Protein AF-A0A7C5RG44-F1 (afdb_monomer_lite)

Foldseek 3Di:
DDCPPAVCQLCVLCCQQAAPPDPSNVVSVVVVVVVLLQCLLVCCVPCVVVSQVCCCVPPCVVPVDNGSVSDDDDDDPPVVDDVVVVVLVVLLLVVLVQLVVLVVLCCVVVNDVDQLQKEKEKEFPDPSSLVSCVVCVVSSCSNNVYQHYHYDYDDPDFSTDDDRMTIHIDTDDADQQPRSRHHDVQQCVDPVRNRHHPSSVVNVD

Secondary structure (DSSP, 8-state):
-HIIIIIHHHHHHHHHHS-TT-HHHHHHHHHHHHHHHHHHHHHTTTSHHHHHHHHHHHTHHHHT-S-GGG-PPPPPPGGG--HHHHHHHHHHHHHHHHHHHHHHHHHHTTS-SSGGGEEEEEEES-HHHHHHHHHTTTTHHHHHTSSEEEE-S--S--SEEETTEEEEEEEPSSEE-TTT--EETTTTSSSSSTTS-HHHHHHH-

Structure (mmCIF, N/CA/C/O backbone):
data_AF-A0A7C5RG44-F1
#
_entry.id   AF-A0A7C5RG44-F1
#
loop_
_atom_site.group_PDB
_atom_site.id
_atom_site.type_symbol
_atom_site.label_atom_id
_atom_site.label_alt_id
_atom_site.label_comp_id
_atom_site.label_asym_id
_atom_site.label_entity_id
_atom_site.label_seq_id
_atom_site.pdbx_PDB_ins_code
_atom_site.Cartn_x
_atom_site.Cartn_y
_atom_site.Cartn_z
_atom_site.occupancy
_atom_s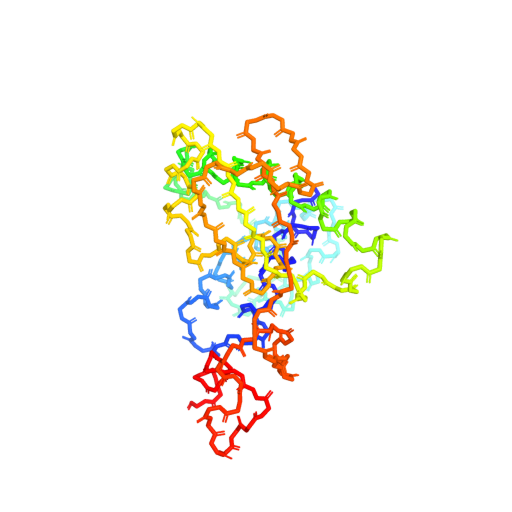ite.B_iso_or_equiv
_atom_site.auth_seq_id
_atom_site.auth_comp_id
_atom_site.auth_asym_id
_atom_site.auth_atom_id
_atom_site.pdbx_PDB_model_num
ATOM 1 N N . ILE A 1 1 ? 15.471 -0.278 1.168 1.00 48.53 1 ILE A N 1
ATOM 2 C CA . ILE A 1 1 ? 14.689 -1.525 1.438 1.00 48.53 1 ILE A CA 1
ATOM 3 C C . ILE A 1 1 ? 13.182 -1.239 1.255 1.00 48.53 1 ILE A C 1
ATOM 5 O O . ILE A 1 1 ? 12.310 -1.930 1.759 1.00 48.53 1 ILE A O 1
ATOM 9 N N . ASP A 1 2 ? 12.841 -0.260 0.416 1.00 74.88 2 ASP A N 1
ATOM 10 C CA . ASP A 1 2 ? 11.590 0.497 0.584 1.00 74.88 2 ASP A CA 1
ATOM 11 C C . ASP A 1 2 ? 10.437 -0.045 -0.268 1.00 74.88 2 ASP A C 1
ATOM 13 O O . ASP A 1 2 ? 9.264 0.094 0.077 1.00 74.88 2 ASP A O 1
ATOM 17 N N . LEU A 1 3 ? 10.758 -0.731 -1.368 1.00 83.06 3 LEU A N 1
ATOM 18 C CA . LEU A 1 3 ? 9.744 -1.297 -2.254 1.00 83.06 3 LEU A CA 1
ATOM 19 C C . LEU A 1 3 ? 9.093 -2.542 -1.652 1.00 83.06 3 LEU A C 1
ATOM 21 O O . LEU A 1 3 ? 7.878 -2.579 -1.503 1.00 83.06 3 LEU A O 1
ATOM 25 N N . SER A 1 4 ? 9.887 -3.550 -1.280 1.00 82.06 4 SER A N 1
ATOM 26 C CA . SER A 1 4 ? 9.336 -4.845 -0.865 1.00 82.06 4 SER A CA 1
ATOM 27 C C . SER A 1 4 ? 8.605 -4.780 0.475 1.00 82.06 4 SER A C 1
ATOM 29 O O . SER A 1 4 ? 7.464 -5.224 0.563 1.00 82.06 4 SER A O 1
ATOM 31 N N . ALA A 1 5 ? 9.258 -4.259 1.518 1.00 83.56 5 ALA A N 1
ATOM 32 C CA . ALA A 1 5 ? 8.728 -4.302 2.882 1.00 83.56 5 ALA A CA 1
ATOM 33 C C . ALA A 1 5 ? 7.618 -3.267 3.135 1.00 83.56 5 ALA A C 1
ATOM 35 O O . ALA A 1 5 ? 6.808 -3.450 4.039 1.00 83.56 5 ALA A O 1
ATOM 36 N N . THR A 1 6 ? 7.565 -2.206 2.324 1.00 88.31 6 THR A N 1
ATOM 37 C CA . THR A 1 6 ? 6.648 -1.083 2.543 1.00 88.31 6 THR A CA 1
ATOM 38 C C . THR A 1 6 ? 5.720 -0.902 1.353 1.00 88.31 6 THR A C 1
ATOM 40 O O . THR A 1 6 ? 4.528 -1.187 1.454 1.00 88.31 6 THR A O 1
ATOM 43 N N . TYR A 1 7 ? 6.241 -0.464 0.204 1.00 92.31 7 TYR A N 1
ATOM 44 C CA . TYR A 1 7 ? 5.389 -0.030 -0.905 1.00 92.31 7 TYR A CA 1
ATOM 45 C C . TYR A 1 7 ? 4.519 -1.157 -1.475 1.00 92.31 7 TYR A C 1
ATOM 47 O O . TYR A 1 7 ? 3.314 -0.990 -1.645 1.00 92.31 7 TYR A O 1
ATOM 55 N N . PHE A 1 8 ? 5.101 -2.328 -1.740 1.00 93.88 8 PHE A N 1
ATOM 56 C CA . PHE A 1 8 ? 4.360 -3.464 -2.279 1.00 93.88 8 PHE A CA 1
ATOM 57 C C . PHE A 1 8 ? 3.336 -3.987 -1.281 1.00 93.88 8 PHE A C 1
ATOM 59 O O . PHE A 1 8 ? 2.232 -4.314 -1.700 1.00 93.88 8 PHE A O 1
ATOM 66 N N . ASP A 1 9 ? 3.665 -4.021 0.012 1.00 92.50 9 ASP A N 1
ATOM 67 C CA . ASP A 1 9 ? 2.764 -4.519 1.052 1.00 92.50 9 ASP A CA 1
ATOM 68 C C . ASP A 1 9 ? 1.524 -3.628 1.208 1.00 92.50 9 ASP A C 1
ATOM 70 O O . ASP A 1 9 ? 0.399 -4.127 1.158 1.00 92.50 9 ASP A O 1
ATOM 74 N N . ILE A 1 10 ? 1.724 -2.305 1.246 1.00 94.31 10 ILE A N 1
ATOM 75 C CA . ILE A 1 10 ? 0.650 -1.295 1.254 1.00 94.31 10 ILE A CA 1
ATOM 76 C C . ILE A 1 10 ? -0.262 -1.449 0.025 1.00 94.31 10 ILE A C 1
ATOM 78 O O . ILE A 1 10 ? -1.480 -1.302 0.116 1.00 94.31 10 ILE A O 1
ATOM 82 N N . LEU A 1 11 ? 0.307 -1.768 -1.142 1.00 95.50 11 LEU A N 1
ATOM 83 C CA . LEU A 1 11 ? -0.441 -1.842 -2.398 1.00 95.50 11 LEU A CA 1
ATOM 84 C C . LEU A 1 11 ? -1.166 -3.174 -2.652 1.00 95.50 11 LEU A C 1
ATOM 86 O O . LEU A 1 11 ? -1.985 -3.221 -3.577 1.00 95.50 11 LEU A O 1
ATOM 90 N N . LYS A 1 12 ? -0.900 -4.246 -1.889 1.00 93.94 12 LYS A N 1
ATOM 91 C CA . LYS A 1 12 ? -1.429 -5.601 -2.170 1.00 93.94 12 LYS A CA 1
ATOM 92 C C . LYS A 1 12 ? -2.940 -5.617 -2.340 1.00 93.94 12 LYS A C 1
ATOM 94 O O . LYS A 1 12 ? -3.435 -6.110 -3.352 1.00 93.94 12 LYS A O 1
ATOM 99 N N . ASP A 1 13 ? -3.671 -5.047 -1.385 1.00 94.94 13 ASP A N 1
ATOM 100 C CA . ASP A 1 13 ? -5.133 -5.044 -1.430 1.00 94.94 13 ASP A CA 1
ATOM 101 C C . ASP A 1 13 ? -5.646 -4.376 -2.715 1.00 94.94 13 ASP A C 1
ATOM 103 O O . ASP A 1 13 ? -6.470 -4.941 -3.442 1.00 94.94 13 ASP A O 1
ATOM 107 N N . ARG A 1 14 ? -5.085 -3.216 -3.055 1.00 93.19 14 ARG A N 1
ATOM 108 C CA . ARG A 1 14 ? -5.463 -2.437 -4.232 1.00 93.19 14 ARG A CA 1
ATOM 109 C C . ARG A 1 14 ? -5.135 -3.157 -5.544 1.00 93.19 14 ARG A C 1
ATOM 111 O O . ARG A 1 14 ? -5.925 -3.107 -6.489 1.00 93.19 14 ARG A O 1
ATOM 118 N N . LEU A 1 15 ? -3.984 -3.828 -5.620 1.00 95.75 15 LEU A N 1
ATOM 119 C CA . LEU A 1 15 ? -3.530 -4.542 -6.818 1.00 95.75 15 LEU A CA 1
ATOM 120 C C . LEU A 1 15 ? -4.294 -5.848 -7.053 1.00 95.75 15 LEU A C 1
ATOM 122 O O . LEU A 1 15 ? -4.597 -6.166 -8.210 1.00 95.75 15 LEU A O 1
ATOM 126 N N . TYR A 1 16 ? -4.598 -6.579 -5.978 1.00 95.56 16 TYR A N 1
ATOM 127 C CA . TYR A 1 16 ? -5.197 -7.915 -6.035 1.00 95.56 16 TYR A CA 1
ATOM 128 C C . TYR A 1 16 ? -6.721 -7.869 -6.034 1.00 95.56 16 TYR A C 1
ATOM 130 O O . TYR A 1 16 ? -7.365 -8.669 -6.711 1.00 95.56 16 TYR A O 1
ATOM 138 N N . THR A 1 17 ? -7.309 -6.921 -5.303 1.00 96.00 17 THR A N 1
ATOM 139 C CA . THR A 1 17 ? -8.758 -6.876 -5.074 1.00 96.00 17 THR A CA 1
ATOM 140 C C . THR A 1 17 ? -9.435 -5.702 -5.781 1.00 96.00 17 THR A C 1
ATOM 142 O O . THR A 1 17 ? -10.647 -5.747 -5.994 1.00 96.00 17 THR A O 1
ATOM 145 N N . GLY A 1 18 ? -8.688 -4.683 -6.215 1.00 94.31 18 GLY A N 1
ATOM 146 C CA . GLY A 1 18 ? -9.241 -3.543 -6.947 1.00 94.31 18 GLY A CA 1
ATOM 147 C C . GLY A 1 18 ? -9.794 -3.909 -8.331 1.00 94.31 18 GLY A C 1
ATOM 148 O O . GLY A 1 18 ? -9.340 -4.857 -8.977 1.00 94.31 18 GLY A O 1
ATOM 149 N N . LYS A 1 19 ? -10.758 -3.117 -8.820 1.00 95.94 19 LYS A N 1
ATOM 150 C CA . LYS A 1 19 ? -11.345 -3.270 -10.163 1.00 95.94 19 LYS A CA 1
ATOM 151 C C . LYS A 1 19 ? -10.257 -3.264 -11.238 1.00 95.94 19 LYS A C 1
ATOM 153 O O . LYS A 1 19 ? -9.356 -2.422 -11.199 1.00 95.94 19 LYS A O 1
ATOM 158 N N . LYS A 1 20 ? -10.361 -4.146 -12.244 1.00 93.62 20 LYS A N 1
ATOM 159 C CA . LYS A 1 20 ? -9.321 -4.333 -13.281 1.00 93.62 20 LYS A CA 1
ATOM 160 C C . LYS A 1 20 ? -8.875 -3.014 -13.929 1.00 93.62 20 LYS A C 1
ATOM 162 O O . LYS A 1 20 ? -7.676 -2.792 -14.087 1.00 93.62 20 LYS A O 1
ATOM 167 N N . ASN A 1 21 ? -9.830 -2.141 -14.248 1.00 94.75 21 ASN A N 1
ATOM 168 C CA . ASN A 1 21 ? -9.599 -0.817 -14.834 1.00 94.75 21 ASN A CA 1
ATOM 169 C C . ASN A 1 21 ? -9.856 0.339 -13.847 1.00 94.75 21 ASN A C 1
ATOM 171 O O . ASN A 1 21 ? -10.010 1.477 -14.272 1.00 94.75 21 ASN A O 1
ATOM 175 N N . GLY A 1 22 ? -9.919 0.064 -12.541 1.00 95.56 22 GLY A N 1
ATOM 176 C CA . GLY A 1 22 ? -10.164 1.086 -11.524 1.00 95.56 22 GLY A CA 1
ATOM 177 C C . GLY A 1 22 ? -8.994 2.060 -11.386 1.00 95.56 22 GLY A C 1
ATOM 178 O O . GLY A 1 22 ? -7.830 1.651 -11.438 1.00 95.56 22 GLY A O 1
ATOM 179 N N . LEU A 1 23 ? -9.306 3.340 -11.156 1.00 95.88 23 LEU A N 1
ATOM 180 C CA . LEU A 1 23 ? -8.321 4.424 -11.096 1.00 95.88 23 LEU A CA 1
ATOM 181 C C . LEU A 1 23 ? -7.215 4.157 -10.069 1.00 95.88 23 LEU A C 1
ATOM 183 O O . LEU A 1 23 ? -6.040 4.260 -10.406 1.00 95.88 23 LEU A O 1
ATOM 187 N N . LYS A 1 24 ? -7.572 3.736 -8.846 1.00 93.88 24 LYS A N 1
ATOM 188 C CA . LYS A 1 24 ? -6.595 3.412 -7.792 1.00 93.88 24 LYS A CA 1
ATOM 189 C C . LYS A 1 24 ? -5.605 2.330 -8.249 1.00 93.88 24 LYS A C 1
ATOM 191 O O . LYS A 1 24 ? -4.395 2.525 -8.151 1.00 93.88 24 LYS A O 1
ATOM 196 N N . ARG A 1 25 ? -6.100 1.210 -8.797 1.00 96.00 25 ARG A N 1
ATOM 197 C CA . ARG A 1 25 ? -5.258 0.100 -9.284 1.00 96.00 25 ARG A CA 1
ATOM 198 C C . ARG A 1 25 ? -4.350 0.544 -10.430 1.00 96.00 25 ARG A C 1
ATOM 200 O O . ARG A 1 25 ? -3.159 0.248 -10.403 1.00 96.00 25 ARG A O 1
ATOM 207 N N . ARG A 1 26 ? -4.891 1.278 -11.409 1.00 97.69 26 ARG A N 1
ATOM 208 C CA . ARG A 1 26 ? -4.122 1.802 -12.548 1.00 97.69 26 ARG A CA 1
ATOM 209 C C . ARG A 1 26 ? -3.062 2.808 -12.110 1.00 97.69 26 ARG A C 1
ATOM 211 O O . ARG A 1 26 ? -1.932 2.684 -12.551 1.00 97.69 26 ARG A O 1
ATOM 218 N N . SER A 1 27 ? -3.389 3.716 -11.191 1.00 96.25 27 SER A N 1
ATOM 219 C CA . SER A 1 27 ? -2.439 4.672 -10.610 1.00 96.25 27 SER A CA 1
ATOM 220 C C . SER A 1 27 ? -1.233 3.962 -9.983 1.00 96.25 27 SER A C 1
ATOM 222 O O . SER A 1 27 ? -0.092 4.281 -10.312 1.00 96.25 27 SER A O 1
ATOM 224 N N . SER A 1 28 ? -1.470 2.925 -9.173 1.00 96.12 28 SER A N 1
ATOM 225 C CA . SER A 1 28 ? -0.394 2.106 -8.601 1.00 96.12 28 SER A CA 1
ATOM 226 C C . SER A 1 28 ? 0.419 1.367 -9.665 1.00 96.12 28 SER A C 1
ATOM 228 O O . SER A 1 28 ? 1.642 1.348 -9.594 1.00 96.12 28 SER A O 1
ATOM 230 N N . GLN A 1 29 ? -0.233 0.788 -10.677 1.00 97.31 29 GLN A N 1
ATOM 231 C CA . GLN A 1 29 ? 0.460 0.118 -11.783 1.00 97.31 29 GLN A CA 1
ATOM 232 C C . GLN A 1 29 ? 1.316 1.081 -12.612 1.00 97.31 29 GLN A C 1
ATOM 234 O O . GLN A 1 29 ? 2.401 0.693 -13.029 1.00 97.31 29 GLN A O 1
ATOM 239 N N . THR A 1 30 ? 0.870 2.321 -12.824 1.00 96.44 30 THR A N 1
ATOM 240 C CA . THR A 1 30 ? 1.653 3.356 -13.512 1.00 96.44 30 THR A CA 1
ATOM 241 C C . THR A 1 30 ? 2.924 3.681 -12.734 1.00 96.44 30 THR A C 1
ATOM 243 O O . THR A 1 30 ? 4.009 3.660 -13.310 1.00 96.44 30 THR A O 1
ATOM 246 N N . ALA A 1 31 ? 2.825 3.901 -11.419 1.00 95.06 31 ALA A N 1
ATOM 247 C CA . ALA A 1 31 ? 4.004 4.126 -10.582 1.00 95.06 31 ALA A CA 1
ATOM 248 C C . ALA A 1 31 ? 4.963 2.921 -10.619 1.00 95.06 31 ALA A C 1
ATOM 250 O O . ALA A 1 31 ? 6.154 3.085 -10.876 1.00 95.06 31 ALA A O 1
ATOM 251 N N . LEU A 1 32 ? 4.441 1.699 -10.452 1.00 96.12 32 LEU A N 1
ATOM 252 C CA . LEU A 1 32 ? 5.232 0.464 -10.520 1.00 96.12 32 LEU A CA 1
ATOM 253 C C . LEU A 1 32 ? 5.901 0.258 -11.882 1.00 96.12 32 LEU A C 1
ATOM 255 O O . LEU A 1 32 ? 7.036 -0.205 -11.933 1.00 96.12 32 LEU A O 1
ATOM 259 N N . TYR A 1 33 ? 5.226 0.617 -12.974 1.00 96.06 33 TYR A N 1
ATOM 260 C CA . TYR A 1 33 ? 5.778 0.553 -14.324 1.00 96.06 33 TYR A CA 1
ATOM 261 C C . TYR A 1 33 ? 7.007 1.455 -14.468 1.00 96.06 33 TYR A C 1
ATOM 263 O O . TYR A 1 33 ? 8.052 0.998 -14.932 1.00 96.06 33 TYR A O 1
ATOM 271 N N . HIS A 1 34 ? 6.905 2.714 -14.030 1.00 94.56 34 HIS A N 1
ATOM 272 C CA . HIS A 1 34 ? 8.026 3.654 -14.081 1.00 94.56 34 HIS A CA 1
ATOM 273 C C . HIS A 1 34 ? 9.176 3.230 -13.166 1.00 94.56 34 HIS A C 1
ATOM 275 O O . HIS A 1 34 ? 10.327 3.275 -13.593 1.00 94.56 34 HIS A O 1
ATOM 281 N N . ILE A 1 35 ? 8.873 2.747 -11.956 1.00 94.62 35 ILE A N 1
ATOM 282 C CA . ILE A 1 35 ? 9.879 2.207 -11.031 1.00 94.62 35 ILE A CA 1
ATOM 283 C C . ILE A 1 35 ? 10.612 1.022 -11.671 1.00 94.62 35 ILE A C 1
ATOM 285 O O . ILE A 1 35 ? 11.839 1.014 -11.698 1.00 94.62 35 ILE A O 1
ATOM 289 N N . LEU A 1 36 ? 9.883 0.045 -12.224 1.00 95.75 36 LEU A N 1
ATOM 290 C CA . LEU A 1 36 ? 10.477 -1.123 -12.879 1.00 95.75 36 LEU A CA 1
ATOM 291 C C . LEU A 1 36 ? 11.373 -0.706 -14.046 1.00 95.75 36 LEU A C 1
ATOM 293 O O . LEU A 1 36 ? 12.513 -1.153 -14.132 1.00 95.75 36 LEU A O 1
ATOM 297 N N . LYS A 1 37 ? 10.874 0.171 -14.922 1.00 95.31 37 LYS A N 1
ATOM 298 C CA . LYS A 1 37 ? 11.623 0.657 -16.084 1.00 95.31 37 LYS A CA 1
ATOM 299 C C . LYS A 1 37 ? 12.916 1.352 -15.663 1.00 95.31 37 LYS A C 1
ATOM 301 O O . LYS A 1 37 ? 13.973 1.060 -16.216 1.00 95.31 37 LYS A O 1
ATOM 306 N N . PHE A 1 38 ? 12.836 2.243 -14.677 1.00 94.56 38 PHE A N 1
ATOM 307 C CA . PHE A 1 38 ? 13.999 2.958 -14.162 1.00 94.56 38 PHE A CA 1
ATOM 308 C C . PHE A 1 38 ? 15.024 1.994 -13.554 1.00 94.56 38 PHE A C 1
ATOM 310 O O . PHE A 1 38 ? 16.199 2.055 -13.907 1.00 94.56 38 PHE A O 1
ATOM 317 N N . LEU A 1 39 ? 14.576 1.059 -12.706 1.00 94.94 39 LEU A N 1
ATOM 318 C CA . LEU A 1 39 ? 15.446 0.066 -12.073 1.00 94.94 39 LEU A CA 1
ATOM 319 C C . LEU A 1 39 ? 16.147 -0.825 -13.100 1.00 94.94 39 LEU A C 1
ATOM 321 O O . LEU A 1 39 ? 17.357 -1.013 -13.004 1.00 94.94 39 LEU A O 1
ATOM 325 N N . VAL A 1 40 ? 15.420 -1.334 -14.097 1.00 96.69 40 VAL A N 1
ATOM 326 C CA . VAL A 1 40 ? 15.990 -2.180 -15.157 1.00 96.69 40 VAL A CA 1
ATOM 327 C C . VAL A 1 40 ? 17.096 -1.447 -15.911 1.00 96.69 40 VAL A C 1
ATOM 329 O O . VAL A 1 40 ? 18.166 -2.010 -16.100 1.00 96.69 40 VAL A O 1
ATOM 332 N N . LYS A 1 41 ? 16.886 -0.178 -16.274 1.00 96.00 41 LYS A N 1
ATOM 333 C CA . LYS A 1 41 ? 17.883 0.604 -17.022 1.00 96.00 41 LYS A CA 1
ATOM 334 C C . LYS A 1 41 ? 19.088 0.986 -16.159 1.00 96.00 41 LYS A C 1
ATOM 336 O O . LYS A 1 41 ? 20.221 0.790 -16.579 1.00 96.00 41 LYS A O 1
ATOM 341 N N . VAL A 1 42 ? 18.868 1.490 -14.941 1.00 95.69 42 VAL A N 1
ATOM 342 C CA . VAL A 1 42 ? 19.957 1.970 -14.064 1.00 95.69 42 VAL A CA 1
ATOM 343 C C . VAL A 1 42 ? 20.824 0.840 -13.513 1.00 95.69 42 VAL A C 1
ATOM 345 O O . VAL A 1 42 ? 22.004 1.045 -13.242 1.00 95.69 42 VAL A O 1
ATOM 348 N N . THR A 1 43 ? 20.262 -0.362 -13.358 1.00 96.62 43 THR A N 1
ATOM 349 C CA . THR A 1 43 ? 21.005 -1.521 -12.841 1.00 96.62 43 THR A CA 1
ATOM 350 C C . THR A 1 43 ? 21.603 -2.404 -13.933 1.00 96.62 43 THR A C 1
ATOM 352 O O . THR A 1 43 ? 22.398 -3.283 -13.603 1.00 96.62 43 THR A O 1
ATOM 355 N N . ALA A 1 44 ? 21.308 -2.157 -15.216 1.00 97.50 44 ALA A N 1
ATOM 356 C CA . ALA A 1 44 ? 21.808 -2.974 -16.323 1.00 97.50 44 ALA A CA 1
ATOM 357 C C . ALA A 1 44 ? 23.342 -3.114 -16.396 1.00 97.50 44 ALA A C 1
ATOM 359 O O . ALA A 1 44 ? 23.821 -4.217 -16.675 1.00 97.50 44 ALA A O 1
ATOM 360 N N . PRO A 1 45 ? 24.150 -2.083 -16.072 1.00 96.50 45 PRO A N 1
ATOM 361 C CA . PRO A 1 45 ? 25.608 -2.231 -16.033 1.00 96.50 45 PRO A CA 1
ATOM 362 C C . PRO A 1 45 ? 26.129 -3.192 -14.949 1.00 96.50 45 PRO A C 1
ATOM 364 O O . PRO A 1 45 ? 27.278 -3.614 -15.019 1.00 96.50 45 PRO A O 1
ATOM 367 N N . ILE A 1 46 ? 25.314 -3.517 -13.938 1.00 97.94 46 ILE A N 1
ATOM 368 C CA . ILE A 1 46 ? 25.694 -4.365 -12.794 1.00 97.94 46 ILE A CA 1
ATOM 369 C C . ILE A 1 46 ? 25.020 -5.740 -12.891 1.00 97.94 46 ILE A C 1
ATOM 371 O O . ILE A 1 46 ? 25.648 -6.767 -12.648 1.00 97.94 46 ILE A O 1
ATOM 375 N N . LEU A 1 47 ? 23.733 -5.768 -13.239 1.00 97.75 47 LEU A N 1
ATOM 376 C CA . LEU A 1 47 ? 22.879 -6.957 -13.257 1.00 97.75 47 LEU A CA 1
ATOM 377 C C . LEU A 1 47 ? 22.533 -7.373 -14.690 1.00 97.75 47 LEU A C 1
ATOM 379 O O . LEU A 1 47 ? 21.376 -7.645 -14.998 1.00 97.75 47 LEU A O 1
ATOM 383 N N . SER A 1 48 ? 23.542 -7.409 -15.560 1.00 97.56 48 SER A N 1
ATOM 384 C CA . SER A 1 48 ? 23.361 -7.366 -17.011 1.00 97.56 48 SER A CA 1
ATOM 385 C C . SER A 1 48 ? 22.394 -8.401 -17.579 1.00 97.56 48 SER A C 1
ATOM 387 O O . SER A 1 48 ? 21.461 -8.036 -18.290 1.00 97.56 48 SER A O 1
ATOM 389 N N . PHE A 1 49 ? 22.572 -9.674 -17.224 1.00 97.88 49 PHE A N 1
ATOM 390 C CA . PHE A 1 49 ? 21.694 -10.749 -17.690 1.00 97.88 49 PHE A CA 1
ATOM 391 C C . PHE A 1 49 ? 20.275 -10.606 -17.134 1.00 97.88 49 PHE A C 1
ATOM 393 O O . PHE A 1 49 ? 19.311 -10.655 -17.886 1.00 97.88 49 PHE A O 1
ATOM 400 N N . THR A 1 50 ? 20.140 -10.336 -15.834 1.00 98.38 50 THR A N 1
ATOM 401 C CA . THR A 1 50 ? 18.835 -10.189 -15.178 1.00 98.38 50 THR A CA 1
ATOM 402 C C . THR A 1 50 ? 18.022 -9.044 -15.776 1.00 98.38 50 THR A C 1
ATOM 404 O O . THR A 1 50 ? 16.825 -9.182 -16.018 1.00 98.38 50 THR A O 1
ATOM 407 N N . THR A 1 51 ? 18.647 -7.891 -16.010 1.00 98.12 51 THR A N 1
ATOM 408 C CA . THR A 1 51 ? 17.964 -6.734 -16.597 1.00 98.12 51 THR A CA 1
ATOM 409 C C . THR A 1 51 ? 17.638 -6.945 -18.067 1.00 98.12 51 THR A C 1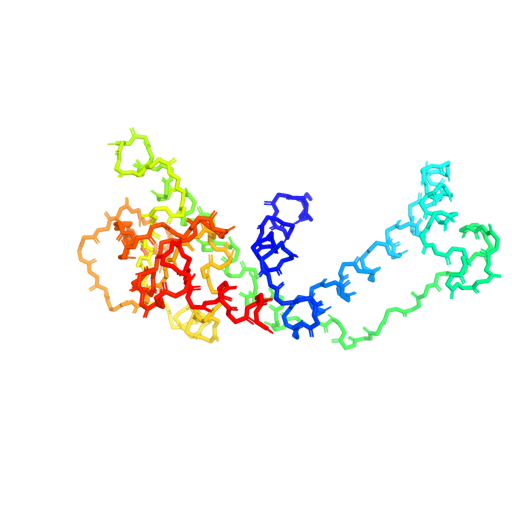
ATOM 411 O O . THR A 1 51 ? 16.585 -6.489 -18.506 1.00 98.12 51 THR A O 1
ATOM 414 N N . GLU A 1 52 ? 18.499 -7.647 -18.809 1.00 98.38 52 GLU A N 1
ATOM 415 C CA . GLU A 1 52 ? 18.237 -8.019 -20.199 1.00 98.38 52 GLU A CA 1
ATOM 416 C C . GLU A 1 52 ? 17.050 -8.983 -20.288 1.00 98.38 52 GLU A C 1
ATOM 418 O O . GLU A 1 52 ? 16.126 -8.734 -21.055 1.00 98.38 52 GLU A O 1
ATOM 423 N N . ASP A 1 53 ? 16.987 -10.001 -19.427 1.00 98.38 53 ASP A N 1
ATOM 424 C CA . ASP A 1 53 ? 15.848 -10.919 -19.360 1.00 98.38 53 ASP A CA 1
ATOM 425 C C . ASP A 1 53 ? 14.542 -10.170 -19.066 1.00 98.38 53 ASP A C 1
ATOM 427 O O . ASP A 1 53 ? 13.540 -10.360 -19.761 1.00 98.38 53 ASP A O 1
ATOM 431 N N . VAL A 1 54 ? 14.531 -9.273 -18.073 1.00 98.06 54 VAL A N 1
ATOM 432 C CA . VAL A 1 54 ? 13.344 -8.452 -17.780 1.00 98.06 54 VAL A CA 1
ATOM 433 C C . VAL A 1 54 ? 12.971 -7.577 -18.981 1.00 98.06 54 VAL A C 1
ATOM 435 O O . VAL A 1 54 ? 11.786 -7.441 -19.299 1.00 98.06 54 VAL A O 1
ATOM 438 N N . TRP A 1 55 ? 13.960 -6.997 -19.668 1.00 98.25 55 TRP A N 1
ATOM 439 C CA . TRP A 1 55 ? 13.741 -6.183 -20.860 1.00 98.25 55 TRP A CA 1
ATOM 440 C C . TRP A 1 55 ? 13.097 -6.983 -21.992 1.00 98.25 55 TRP A C 1
ATOM 442 O O . TRP A 1 55 ? 12.052 -6.562 -22.499 1.00 98.25 55 TRP A O 1
ATOM 452 N N . GLN A 1 56 ? 13.654 -8.152 -22.322 1.00 98.12 56 GLN A N 1
ATOM 453 C CA . GLN A 1 56 ? 13.126 -9.061 -23.342 1.00 98.12 56 GLN A CA 1
ATOM 454 C C . GLN A 1 56 ? 11.664 -9.424 -23.075 1.00 98.12 56 GLN A C 1
ATOM 456 O O . GLN A 1 56 ? 10.838 -9.365 -23.980 1.00 98.12 56 GLN A O 1
ATOM 461 N N . HIS A 1 57 ? 11.323 -9.759 -21.829 1.00 97.38 57 HIS A N 1
ATOM 462 C CA . HIS A 1 57 ? 9.984 -10.245 -21.491 1.00 97.38 57 HIS A CA 1
ATOM 463 C C . HIS A 1 57 ? 8.934 -9.140 -21.362 1.00 97.38 57 HIS A C 1
ATOM 465 O O . HIS A 1 57 ? 7.744 -9.399 -21.552 1.00 97.38 57 HIS A O 1
ATOM 471 N N . PHE A 1 58 ? 9.332 -7.928 -20.969 1.00 96.81 58 PHE A N 1
ATOM 472 C CA . PHE A 1 58 ? 8.366 -6.904 -20.571 1.00 96.81 58 PHE A CA 1
ATOM 473 C C . PHE A 1 58 ? 8.389 -5.637 -21.426 1.00 96.81 58 PHE A C 1
ATOM 475 O O . PHE A 1 58 ? 7.333 -5.022 -21.606 1.00 96.81 58 PHE A O 1
ATOM 482 N N . PHE A 1 59 ? 9.552 -5.230 -21.940 1.00 97.19 59 PHE A N 1
ATOM 483 C CA . PHE A 1 59 ? 9.760 -3.911 -22.545 1.00 97.19 59 PHE A CA 1
ATOM 484 C C . PHE A 1 59 ? 10.073 -3.941 -24.041 1.00 97.19 59 PHE A C 1
ATOM 486 O O . PHE A 1 59 ? 9.637 -3.021 -24.734 1.00 97.19 59 PHE A O 1
ATOM 493 N N . LYS A 1 60 ? 10.756 -4.974 -24.548 1.00 96.50 60 LYS A N 1
ATOM 494 C CA . LYS A 1 60 ? 11.180 -5.083 -25.953 1.00 96.50 60 LYS A CA 1
ATOM 495 C C . LYS A 1 60 ? 10.054 -4.777 -26.938 1.00 96.50 60 LYS A C 1
ATOM 497 O O . LYS A 1 60 ? 10.148 -3.799 -27.672 1.00 96.50 60 LYS A O 1
ATOM 502 N N . ASP A 1 61 ? 8.947 -5.514 -26.880 1.00 95.81 61 ASP A N 1
ATOM 503 C CA . ASP A 1 61 ? 7.826 -5.326 -27.815 1.00 95.81 61 ASP A CA 1
ATOM 504 C C . ASP A 1 61 ? 7.096 -3.985 -27.625 1.00 95.81 61 ASP A C 1
ATOM 506 O O . ASP A 1 61 ? 6.462 -3.475 -28.545 1.00 95.81 61 ASP A O 1
ATOM 510 N N . ARG A 1 62 ? 7.180 -3.387 -26.428 1.00 95.31 62 ARG A N 1
ATOM 511 C CA . ARG A 1 62 ? 6.541 -2.094 -26.124 1.00 95.31 62 ARG A CA 1
ATOM 512 C C . ARG A 1 62 ? 7.307 -0.911 -26.702 1.00 95.31 62 ARG A C 1
ATOM 514 O O . ARG A 1 62 ? 6.694 0.117 -26.975 1.00 95.31 62 ARG A O 1
ATOM 521 N N . TYR A 1 63 ? 8.626 -1.040 -26.815 1.00 93.81 63 TYR A N 1
ATOM 522 C CA . TYR A 1 63 ? 9.524 0.035 -27.236 1.00 93.81 63 TYR A CA 1
ATOM 523 C C . TYR A 1 63 ? 10.170 -0.206 -28.603 1.00 93.81 63 TYR A C 1
ATOM 525 O O . TYR A 1 63 ? 10.696 0.737 -29.183 1.00 93.81 63 TYR A O 1
ATOM 533 N N . GLY A 1 64 ? 10.142 -1.436 -29.122 1.00 95.81 64 GLY A N 1
ATOM 534 C CA . GLY A 1 64 ? 10.814 -1.806 -30.369 1.00 95.81 64 GLY A CA 1
ATOM 535 C C . GLY A 1 64 ? 12.344 -1.753 -30.282 1.00 95.81 64 GLY A C 1
ATOM 536 O O . GLY A 1 64 ? 13.003 -1.636 -31.309 1.00 95.81 64 GLY A O 1
ATOM 537 N N . ILE A 1 65 ? 12.909 -1.800 -29.070 1.00 96.38 65 ILE A N 1
ATOM 538 C CA . ILE A 1 65 ? 14.356 -1.764 -28.825 1.00 96.38 65 ILE A CA 1
ATOM 539 C C . ILE A 1 65 ? 14.799 -3.142 -28.345 1.00 96.38 65 ILE A C 1
ATOM 541 O O . ILE A 1 65 ? 14.287 -3.652 -27.346 1.00 96.38 65 ILE A O 1
ATOM 545 N N . GLU A 1 66 ? 15.772 -3.716 -29.049 1.00 97.38 66 GLU A N 1
ATOM 546 C CA . GLU A 1 66 ? 16.139 -5.124 -28.902 1.00 97.38 66 GLU A CA 1
ATOM 547 C C . GLU A 1 66 ? 16.797 -5.457 -27.568 1.00 97.38 66 GLU A C 1
ATOM 549 O O . GLU A 1 66 ? 16.717 -6.601 -27.172 1.00 97.38 66 GLU A O 1
ATOM 554 N N . SER A 1 67 ? 17.425 -4.513 -26.868 1.00 97.94 67 SER A N 1
ATOM 555 C CA . SER A 1 67 ? 18.133 -4.787 -25.612 1.00 97.94 67 SER A CA 1
ATOM 556 C C . SER A 1 67 ? 18.135 -3.562 -24.705 1.00 97.94 67 SER A C 1
ATOM 558 O O . SER A 1 67 ? 18.141 -2.430 -25.196 1.00 97.94 67 SER A O 1
ATOM 560 N N . VAL A 1 68 ? 18.190 -3.765 -23.383 1.00 97.69 68 VAL A N 1
ATOM 561 C CA . VAL A 1 68 ? 18.299 -2.654 -22.421 1.00 97.69 68 VAL A CA 1
ATOM 562 C C . VAL A 1 68 ? 19.583 -1.845 -22.637 1.00 97.69 68 VAL A C 1
ATOM 564 O O . VAL A 1 68 ? 19.590 -0.633 -22.426 1.00 97.69 68 VAL A O 1
ATOM 567 N N . PHE A 1 69 ? 20.649 -2.478 -23.135 1.00 97.44 69 PHE A N 1
ATOM 568 C CA . PHE A 1 69 ? 21.933 -1.827 -23.423 1.00 97.44 69 PHE A CA 1
ATOM 569 C C . PHE A 1 69 ? 21.894 -0.899 -24.638 1.00 97.44 69 PHE A C 1
ATOM 571 O O . PHE A 1 69 ? 22.820 -0.121 -24.842 1.00 97.44 69 PHE A O 1
ATOM 578 N N . LEU A 1 70 ? 20.821 -0.961 -25.429 1.00 97.19 70 LEU A N 1
ATOM 579 C CA . LEU A 1 70 ? 20.563 -0.057 -26.550 1.00 97.19 70 LEU A CA 1
ATOM 580 C C . LEU A 1 70 ? 19.645 1.107 -26.151 1.00 97.19 70 LEU A C 1
ATOM 582 O O . LEU A 1 70 ? 19.140 1.823 -27.013 1.00 97.19 70 LEU A O 1
ATOM 586 N N . THR A 1 71 ? 19.384 1.276 -24.853 1.00 95.31 71 THR A N 1
ATOM 587 C CA . THR A 1 71 ? 18.522 2.335 -24.328 1.00 95.31 71 THR A CA 1
ATOM 588 C C . THR A 1 71 ? 19.343 3.443 -23.682 1.00 95.31 71 THR A C 1
ATOM 590 O O . THR A 1 71 ? 20.386 3.199 -23.082 1.00 95.31 71 THR A O 1
ATOM 593 N N . GLU A 1 72 ? 18.841 4.671 -23.760 1.00 92.00 72 GLU A N 1
ATOM 594 C CA . GLU A 1 72 ? 19.430 5.831 -23.083 1.00 92.00 72 GLU A CA 1
ATOM 595 C C . GLU A 1 72 ? 18.777 6.058 -21.724 1.00 92.00 72 GLU A C 1
ATOM 597 O O . GLU A 1 72 ? 17.623 5.685 -21.526 1.00 92.00 72 GLU A O 1
ATOM 602 N N . TYR A 1 73 ? 19.451 6.711 -20.780 1.00 89.25 73 TYR A N 1
ATOM 603 C CA . TYR A 1 73 ? 18.788 7.142 -19.549 1.00 89.25 73 TYR A CA 1
ATOM 604 C C . TYR A 1 73 ? 17.720 8.198 -19.845 1.00 89.25 73 TYR A C 1
ATOM 606 O O . TYR A 1 73 ? 17.909 9.078 -20.675 1.00 89.25 73 TYR A O 1
ATOM 614 N N . GLU A 1 74 ? 16.580 8.097 -19.163 1.00 84.00 74 GLU A N 1
ATOM 615 C CA . GLU A 1 74 ? 15.497 9.072 -19.300 1.00 84.00 74 GLU A CA 1
ATOM 616 C C . GLU A 1 74 ? 15.627 10.144 -18.227 1.00 84.00 74 GLU A C 1
ATOM 618 O O . GLU A 1 74 ? 15.816 9.823 -17.050 1.00 84.00 74 GLU A O 1
ATOM 623 N N . GLU A 1 75 ? 15.467 11.405 -18.623 1.00 87.50 75 GLU A N 1
ATOM 624 C CA . GLU A 1 75 ? 15.217 12.471 -17.662 1.00 87.50 75 GLU A CA 1
ATOM 625 C C . GLU A 1 75 ? 13.849 12.251 -17.010 1.00 87.50 75 GLU A C 1
ATOM 627 O O . GLU A 1 75 ? 12.833 12.052 -17.684 1.00 87.50 75 GLU A O 1
ATOM 632 N N . LEU A 1 76 ? 13.825 12.260 -15.679 1.00 89.19 76 LEU A N 1
ATOM 633 C CA . LEU A 1 76 ? 12.583 12.131 -14.929 1.00 89.19 76 LEU A CA 1
ATOM 634 C C . LEU A 1 76 ? 11.840 13.477 -14.918 1.00 89.19 76 LEU A C 1
ATOM 636 O O . LEU A 1 76 ? 12.485 14.519 -14.767 1.00 89.19 76 LEU A O 1
ATOM 640 N N . PRO A 1 77 ? 10.498 13.481 -15.021 1.00 91.94 77 PRO A N 1
ATOM 641 C CA . PRO A 1 77 ? 9.712 14.702 -14.890 1.00 91.94 77 PRO A CA 1
ATOM 642 C C . PRO A 1 77 ? 9.994 15.399 -13.557 1.00 91.94 77 PRO A C 1
ATOM 644 O O . PRO A 1 77 ? 9.902 14.784 -12.490 1.00 91.94 77 PRO A O 1
ATOM 647 N N . LYS A 1 78 ? 10.324 16.693 -13.609 1.00 91.88 78 LYS A N 1
ATOM 648 C CA . LYS A 1 78 ? 10.671 17.485 -12.415 1.00 91.88 78 LYS A CA 1
ATOM 649 C C . LYS A 1 78 ? 9.509 17.562 -11.427 1.00 91.88 78 LYS A C 1
ATOM 651 O O . LYS A 1 78 ? 9.719 17.658 -10.226 1.00 91.88 78 LYS A O 1
ATOM 656 N N . GLU A 1 79 ? 8.283 17.454 -11.926 1.00 90.69 79 GLU A N 1
ATOM 657 C CA . GLU A 1 79 ? 7.047 17.470 -11.150 1.00 90.69 79 GLU A CA 1
ATOM 658 C C . GLU A 1 79 ? 6.917 16.266 -10.206 1.00 90.69 79 GLU A C 1
ATOM 660 O O . GLU A 1 79 ? 6.127 16.309 -9.261 1.00 90.69 79 GLU A O 1
ATOM 665 N N . TRP A 1 80 ? 7.665 15.180 -10.442 1.00 91.12 80 TRP A N 1
ATOM 666 C CA . TRP A 1 80 ? 7.682 14.021 -9.544 1.00 91.12 80 TRP A CA 1
ATOM 667 C C . TRP A 1 80 ? 8.467 14.297 -8.259 1.00 91.12 80 TRP A C 1
ATOM 669 O O . TRP A 1 80 ? 8.245 13.630 -7.245 1.00 91.12 80 TRP A O 1
ATOM 679 N N . GLU A 1 81 ? 9.356 15.291 -8.265 1.00 92.31 81 GLU A N 1
ATOM 680 C CA . GLU A 1 81 ? 10.032 15.749 -7.062 1.00 92.31 81 GLU A CA 1
ATOM 681 C C . GLU A 1 81 ? 9.155 16.751 -6.308 1.00 92.31 81 GLU A C 1
ATOM 683 O O . GLU A 1 81 ? 9.111 17.942 -6.603 1.00 92.31 81 GLU A O 1
ATOM 688 N N . ASN A 1 82 ? 8.449 16.250 -5.295 1.00 94.69 82 ASN A N 1
ATOM 689 C CA . ASN A 1 82 ? 7.588 17.064 -4.446 1.00 94.69 82 ASN A CA 1
ATOM 690 C C . ASN A 1 82 ? 7.993 16.922 -2.965 1.00 94.69 82 ASN A C 1
ATOM 692 O O . ASN A 1 82 ? 7.585 15.956 -2.305 1.00 94.69 82 ASN A O 1
ATOM 696 N N . PRO A 1 83 ? 8.801 17.858 -2.428 1.00 95.25 83 PRO A N 1
ATOM 697 C CA . PRO A 1 83 ? 9.256 17.821 -1.039 1.00 95.25 83 PRO A CA 1
ATOM 698 C C . PRO A 1 83 ? 8.113 17.830 -0.020 1.00 95.25 83 PRO A C 1
ATOM 700 O O . PRO A 1 83 ? 8.190 17.125 0.982 1.00 95.25 83 PRO A O 1
ATOM 703 N N . GLN A 1 84 ? 7.025 18.554 -0.297 1.00 94.06 84 GLN A N 1
ATOM 704 C CA . GLN A 1 84 ? 5.879 18.658 0.609 1.00 94.06 84 GLN A CA 1
ATOM 705 C C . GLN A 1 84 ? 5.126 17.326 0.730 1.00 94.06 84 GLN A C 1
ATOM 707 O O . GLN A 1 84 ? 4.704 16.939 1.819 1.00 94.06 84 GLN A O 1
ATOM 712 N N . ILE A 1 85 ? 4.958 16.597 -0.379 1.00 94.25 85 ILE A N 1
ATOM 713 C CA . ILE A 1 85 ? 4.390 15.242 -0.348 1.00 94.25 85 ILE A CA 1
ATOM 714 C C . ILE A 1 85 ? 5.353 14.298 0.371 1.00 94.25 85 ILE A C 1
ATOM 716 O O . ILE A 1 85 ? 4.909 13.526 1.217 1.00 94.25 85 ILE A O 1
ATOM 720 N N . ARG A 1 86 ? 6.659 14.373 0.078 1.00 94.56 86 ARG A N 1
ATOM 721 C CA . ARG A 1 86 ? 7.677 13.534 0.729 1.00 94.56 86 ARG A CA 1
ATOM 722 C C . ARG A 1 86 ? 7.643 13.684 2.249 1.00 94.56 86 ARG A C 1
ATOM 724 O O . ARG A 1 86 ? 7.611 12.675 2.940 1.00 94.56 86 ARG A O 1
ATOM 731 N N . GLU A 1 87 ? 7.592 14.911 2.759 1.00 96.00 87 GLU A N 1
ATOM 732 C CA . GLU A 1 87 ? 7.513 15.193 4.196 1.00 96.00 87 GLU A CA 1
ATOM 733 C C . GLU A 1 87 ? 6.263 14.570 4.834 1.00 96.00 87 GLU A C 1
ATOM 735 O O . GLU A 1 87 ? 6.363 13.841 5.820 1.00 96.00 87 GLU A O 1
ATOM 740 N N . LYS A 1 88 ? 5.090 14.764 4.220 1.00 96.50 88 LYS A N 1
ATOM 741 C CA . LYS A 1 88 ? 3.830 14.189 4.714 1.00 96.50 88 LYS A CA 1
ATOM 742 C C . LYS A 1 88 ? 3.828 12.660 4.701 1.00 96.50 88 LYS A C 1
ATOM 744 O O . LYS A 1 88 ? 3.329 12.039 5.636 1.00 96.50 88 LYS A O 1
ATOM 749 N N . ILE A 1 89 ? 4.365 12.043 3.648 1.00 95.44 89 ILE A N 1
ATOM 750 C CA . ILE A 1 89 ? 4.456 10.581 3.552 1.00 95.44 89 ILE A CA 1
ATOM 751 C C . ILE A 1 89 ? 5.467 10.034 4.561 1.00 95.44 89 ILE A C 1
ATOM 753 O O . ILE A 1 89 ? 5.161 9.045 5.221 1.00 95.44 89 ILE A O 1
ATOM 757 N N . ASN A 1 90 ? 6.618 10.687 4.744 1.00 95.62 90 ASN A N 1
ATOM 758 C CA . ASN A 1 90 ? 7.589 10.307 5.773 1.00 95.62 90 ASN A CA 1
ATOM 759 C C . ASN A 1 90 ? 6.956 10.339 7.166 1.00 95.62 90 ASN A C 1
ATOM 761 O O . ASN A 1 90 ? 7.087 9.370 7.905 1.00 95.62 90 ASN A O 1
ATOM 765 N N . LEU A 1 91 ? 6.175 11.377 7.476 1.00 96.38 91 LEU A N 1
ATOM 766 C CA . LEU A 1 91 ? 5.443 11.458 8.738 1.00 96.38 91 LEU A CA 1
ATOM 767 C C . LEU A 1 91 ? 4.463 10.286 8.925 1.00 96.38 91 LEU A C 1
ATOM 769 O O . LEU A 1 91 ? 4.382 9.703 10.005 1.00 96.38 91 LEU A O 1
ATOM 773 N N . ILE A 1 92 ? 3.733 9.893 7.875 1.00 97.06 92 ILE A N 1
ATOM 774 C CA . ILE A 1 92 ? 2.841 8.72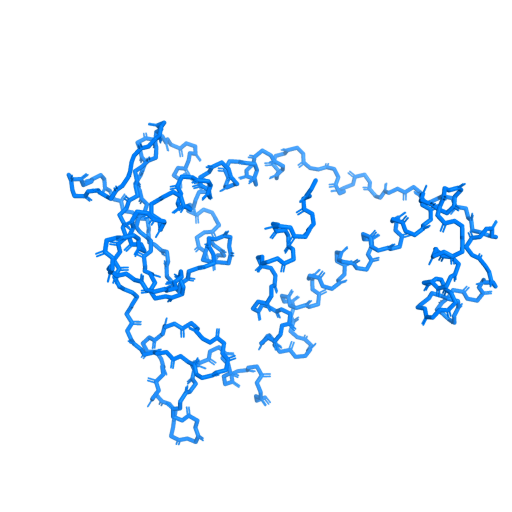1 7.927 1.00 97.06 92 ILE A CA 1
ATOM 775 C C . ILE A 1 92 ? 3.635 7.428 8.144 1.00 97.06 92 ILE A C 1
ATOM 777 O O . ILE A 1 92 ? 3.177 6.559 8.885 1.00 97.06 92 ILE A O 1
ATOM 781 N N . LEU A 1 93 ? 4.809 7.286 7.525 1.00 95.50 93 LEU A N 1
ATOM 782 C CA . LEU A 1 93 ? 5.675 6.119 7.707 1.00 95.50 93 LEU A CA 1
ATOM 783 C C . LEU A 1 93 ? 6.275 6.062 9.119 1.00 95.50 93 LEU A C 1
ATOM 785 O O . LEU A 1 93 ? 6.324 4.988 9.708 1.00 95.50 93 LEU A O 1
ATOM 789 N N . GLU A 1 94 ? 6.636 7.197 9.713 1.00 95.69 94 GLU A N 1
ATOM 790 C CA . GLU A 1 94 ? 7.048 7.260 11.120 1.00 95.69 94 GLU A CA 1
ATOM 791 C C . GLU A 1 94 ? 5.911 6.824 12.054 1.00 95.69 94 GLU A C 1
ATOM 793 O O . GLU A 1 94 ? 6.107 6.015 12.960 1.00 95.69 94 GLU A O 1
ATOM 798 N N . ILE A 1 95 ? 4.686 7.290 11.796 1.00 96.94 95 ILE A N 1
ATOM 799 C CA . ILE A 1 95 ? 3.496 6.871 12.550 1.00 96.94 95 ILE A CA 1
ATOM 800 C C . ILE A 1 95 ? 3.199 5.385 12.327 1.00 96.94 95 ILE A C 1
ATOM 802 O O . ILE A 1 95 ? 2.790 4.695 13.264 1.00 96.94 95 ILE A O 1
ATOM 806 N N . ARG A 1 96 ? 3.432 4.863 11.116 1.00 96.81 96 ARG A N 1
ATOM 807 C CA . ARG A 1 96 ? 3.272 3.439 10.806 1.00 96.81 96 ARG A CA 1
ATOM 808 C C . ARG A 1 96 ? 4.130 2.581 11.727 1.00 96.81 96 ARG A C 1
ATOM 810 O O . ARG A 1 96 ? 3.606 1.599 12.242 1.00 96.81 96 ARG A O 1
ATOM 817 N N . GLU A 1 97 ? 5.380 2.948 11.987 1.00 96.12 97 GLU A N 1
ATOM 818 C CA . GLU A 1 97 ? 6.242 2.194 12.911 1.00 96.12 97 GLU A CA 1
ATOM 819 C C . GLU A 1 97 ? 5.638 2.111 14.324 1.00 96.12 97 GLU A C 1
ATOM 821 O O . GLU A 1 97 ? 5.609 1.041 14.937 1.00 96.12 97 GLU A O 1
ATOM 826 N N . ILE A 1 98 ? 5.054 3.209 14.813 1.00 97.56 98 ILE A N 1
ATOM 827 C CA . ILE A 1 98 ? 4.368 3.263 16.116 1.00 97.56 98 ILE A CA 1
ATOM 828 C C . ILE A 1 98 ? 3.130 2.349 16.113 1.00 97.56 98 ILE A C 1
ATOM 830 O O . ILE A 1 98 ? 2.901 1.588 17.058 1.00 97.56 98 ILE A O 1
ATOM 834 N N . VAL A 1 99 ? 2.342 2.373 15.033 1.00 98.00 99 VAL A N 1
ATOM 835 C CA . VAL A 1 99 ? 1.169 1.498 14.864 1.00 98.00 99 VAL A CA 1
ATOM 836 C C . VAL A 1 99 ? 1.578 0.027 14.788 1.00 98.00 99 VAL A C 1
ATOM 838 O O . VAL A 1 99 ? 0.934 -0.815 15.411 1.00 98.00 99 VAL A O 1
ATOM 841 N N . LEU A 1 100 ? 2.658 -0.305 14.077 1.00 97.06 100 LEU A N 1
ATOM 842 C CA . LEU A 1 100 ? 3.164 -1.674 13.967 1.00 97.06 100 LEU A CA 1
ATOM 843 C C . LEU A 1 100 ? 3.594 -2.230 15.329 1.00 97.06 100 LEU A C 1
ATOM 845 O O . LEU A 1 100 ? 3.259 -3.377 15.637 1.00 97.06 100 LEU A O 1
ATOM 849 N N . LYS A 1 101 ? 4.247 -1.419 16.173 1.00 98.12 101 LYS A N 1
ATOM 850 C CA . LYS A 1 101 ? 4.561 -1.786 17.566 1.00 98.12 101 LYS A CA 1
ATOM 851 C C . LYS A 1 101 ? 3.292 -2.053 18.379 1.00 98.12 101 LYS A C 1
ATOM 853 O O . LYS A 1 101 ? 3.210 -3.076 19.057 1.00 98.12 101 LYS A O 1
ATOM 858 N N . ALA A 1 102 ? 2.280 -1.188 18.272 1.00 98.25 102 ALA A N 1
ATOM 859 C CA . ALA A 1 102 ? 0.998 -1.373 18.957 1.00 98.25 102 ALA A CA 1
ATOM 860 C C . ALA A 1 102 ? 0.288 -2.670 18.522 1.00 98.25 102 ALA A C 1
ATOM 862 O O . ALA A 1 102 ? -0.165 -3.447 19.362 1.00 98.25 102 ALA A O 1
ATOM 863 N N . LEU A 1 103 ? 0.246 -2.941 17.212 1.00 98.38 103 LEU A N 1
ATOM 864 C CA . LEU A 1 103 ? -0.321 -4.169 16.648 1.00 98.38 103 LEU A CA 1
ATOM 865 C C . LEU A 1 103 ? 0.430 -5.418 17.124 1.00 98.38 103 LEU A C 1
ATOM 867 O O . LEU A 1 103 ? -0.191 -6.447 17.382 1.00 98.38 103 LEU A O 1
ATOM 871 N N . GLU A 1 104 ? 1.753 -5.339 17.249 1.00 98.12 104 GLU A N 1
ATOM 872 C CA . GLU A 1 104 ? 2.576 -6.440 17.743 1.00 98.12 104 GLU A CA 1
ATOM 873 C C . GLU A 1 104 ? 2.319 -6.738 19.225 1.00 98.12 10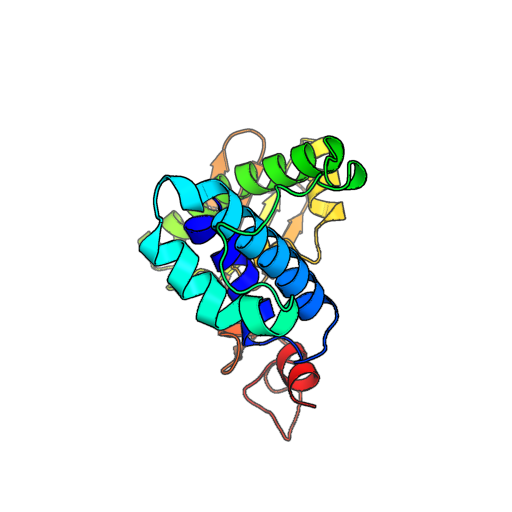4 GLU A C 1
ATOM 875 O O . GLU A 1 104 ? 2.181 -7.904 19.596 1.00 98.12 104 GLU A O 1
ATOM 880 N N . ILE A 1 105 ? 2.158 -5.710 20.064 1.00 98.06 105 ILE A N 1
ATOM 881 C CA . ILE A 1 105 ? 1.733 -5.873 21.465 1.00 98.06 105 ILE A CA 1
ATOM 882 C C . ILE A 1 105 ? 0.368 -6.573 21.524 1.00 98.06 105 ILE A C 1
ATOM 884 O O . ILE A 1 105 ? 0.196 -7.545 22.261 1.00 98.06 105 ILE A O 1
ATOM 888 N N . SER A 1 106 ? -0.596 -6.139 20.706 1.00 97.94 106 SER A N 1
ATOM 889 C CA . SER A 1 106 ? -1.917 -6.770 20.641 1.00 97.94 106 SER A CA 1
ATOM 890 C C . SER A 1 106 ? -1.870 -8.226 20.163 1.00 97.94 106 SER A C 1
ATOM 892 O O . SER A 1 106 ? -2.637 -9.042 20.674 1.00 97.94 106 SER A O 1
ATOM 894 N N . ARG A 1 107 ? -0.972 -8.580 19.231 1.00 98.06 107 ARG A N 1
ATOM 895 C CA . ARG A 1 107 ? -0.765 -9.975 18.802 1.00 98.06 107 ARG A CA 1
ATOM 896 C C . ARG A 1 107 ? -0.185 -10.841 19.913 1.00 98.06 107 ARG A C 1
ATOM 898 O O . ARG A 1 107 ? -0.711 -11.917 20.181 1.00 98.06 107 ARG A O 1
ATOM 905 N N . ARG A 1 108 ? 0.858 -10.365 20.595 1.00 97.62 108 ARG A N 1
ATOM 906 C CA . ARG A 1 108 ? 1.512 -11.105 21.691 1.00 97.62 108 ARG A CA 1
ATOM 907 C C . ARG A 1 108 ? 0.569 -11.390 22.854 1.00 97.62 108 ARG A C 1
ATOM 909 O O . ARG A 1 108 ? 0.649 -12.456 23.450 1.00 97.62 108 ARG A O 1
ATOM 916 N N . ASN A 1 109 ? -0.355 -10.471 23.123 1.00 96.62 109 ASN A N 1
ATOM 917 C CA . ASN A 1 109 ? -1.367 -10.632 24.165 1.00 96.62 109 ASN A CA 1
ATOM 918 C C . ASN A 1 109 ? -2.574 -11.480 23.714 1.00 96.62 109 ASN A C 1
ATOM 920 O O . ASN A 1 109 ? -3.545 -11.596 24.458 1.00 96.62 109 ASN A O 1
ATOM 924 N N . GLY A 1 110 ? -2.559 -12.030 22.493 1.00 96.69 110 GLY A N 1
ATOM 925 C CA . GLY A 1 110 ? -3.652 -12.831 21.938 1.00 96.69 110 GLY A CA 1
ATOM 926 C C . GLY A 1 110 ? -4.917 -12.033 21.606 1.00 96.69 110 GLY A C 1
ATOM 927 O O . GLY A 1 110 ? -5.960 -12.625 21.342 1.00 96.69 110 GLY A O 1
ATOM 928 N N . PHE A 1 111 ? -4.855 -10.695 21.615 1.00 96.88 111 PHE A N 1
ATOM 929 C CA . PHE A 1 111 ? -6.020 -9.859 21.337 1.00 96.88 111 PHE A CA 1
ATOM 930 C C . PHE A 1 111 ? -6.419 -9.943 19.862 1.00 96.88 111 PHE A C 1
ATOM 932 O O . PHE A 1 111 ? -7.598 -10.084 19.563 1.00 96.88 111 PHE A O 1
ATOM 939 N N . ILE A 1 112 ? -5.461 -9.915 18.933 1.00 97.88 112 ILE A N 1
ATOM 940 C CA . ILE A 1 112 ? -5.676 -10.095 17.484 1.00 97.88 112 ILE A CA 1
ATOM 941 C C . ILE A 1 112 ? -4.720 -11.156 16.938 1.00 97.88 112 ILE A C 1
ATOM 943 O O . ILE A 1 112 ? -3.604 -11.269 17.434 1.00 97.88 112 ILE A O 1
ATOM 947 N N . ASN A 1 113 ? -5.106 -11.881 15.884 1.00 96.75 113 ASN A N 1
ATOM 948 C CA . ASN A 1 113 ? -4.178 -12.802 15.202 1.00 96.75 113 ASN A CA 1
ATOM 949 C C . ASN A 1 113 ? -3.511 -12.160 13.979 1.00 96.75 113 ASN A C 1
ATOM 951 O O . ASN A 1 113 ? -2.359 -12.447 13.665 1.00 96.75 113 ASN A O 1
ATOM 955 N N . SER A 1 114 ? -4.224 -11.268 13.287 1.00 96.62 114 SER A N 1
ATOM 956 C CA . SER A 1 114 ? -3.722 -10.538 12.117 1.00 96.62 114 SER A CA 1
ATOM 957 C C . SER A 1 114 ? -4.017 -9.044 12.231 1.00 96.62 114 SER A C 1
ATOM 959 O O . SER A 1 114 ? -4.948 -8.642 12.926 1.00 96.62 114 SER A O 1
ATOM 961 N N . SER A 1 115 ? -3.246 -8.203 11.536 1.00 97.50 115 SER A N 1
ATOM 962 C CA . SER A 1 115 ? -3.476 -6.751 11.526 1.00 97.50 115 SER A CA 1
ATOM 963 C C . SER A 1 115 ? -4.832 -6.371 10.919 1.00 97.50 115 SER A C 1
ATOM 965 O O . SER A 1 115 ? -5.443 -5.395 11.341 1.00 97.50 115 SER A O 1
ATOM 967 N N . LEU A 1 116 ? -5.360 -7.180 9.995 1.00 97.88 116 LEU A N 1
ATOM 968 C CA . LEU A 1 116 ? -6.690 -6.976 9.418 1.00 97.88 116 LEU A CA 1
ATOM 969 C C . LEU A 1 116 ? -7.825 -7.225 10.424 1.00 97.88 116 LEU A C 1
ATOM 971 O O . LEU A 1 116 ? -8.929 -6.746 10.209 1.00 97.88 116 LEU A O 1
ATOM 975 N N . GLU A 1 117 ? -7.593 -7.889 11.555 1.00 98.31 117 GLU A N 1
ATOM 976 C CA . GLU A 1 117 ? -8.599 -7.948 12.628 1.00 98.31 117 GLU A CA 1
ATOM 977 C C . GLU A 1 117 ? -8.690 -6.645 13.437 1.00 98.31 117 GLU A C 1
ATOM 979 O O . GLU A 1 117 ? -9.540 -6.543 14.322 1.00 98.31 117 GLU A O 1
ATOM 984 N N . ALA A 1 118 ? -7.809 -5.672 13.190 1.00 98.56 118 ALA A N 1
ATOM 985 C CA . ALA A 1 118 ? -7.691 -4.469 13.998 1.00 98.56 118 ALA A CA 1
ATOM 986 C C . ALA A 1 118 ? -8.401 -3.253 13.390 1.00 98.56 118 ALA A C 1
ATOM 988 O O . ALA A 1 118 ? -8.373 -3.010 12.178 1.00 98.56 118 ALA A O 1
ATOM 989 N N . LYS A 1 119 ? -8.956 -2.444 14.291 1.00 98.56 119 LYS A N 1
ATOM 990 C CA . LYS A 1 119 ? -9.269 -1.031 14.106 1.00 98.56 119 LYS A CA 1
ATOM 991 C C . LYS A 1 119 ? -8.262 -0.215 14.910 1.00 98.56 119 LYS A C 1
ATOM 993 O O . LYS A 1 119 ? -8.152 -0.377 16.128 1.00 98.56 119 LYS A O 1
ATOM 998 N N . VAL A 1 120 ? -7.525 0.646 14.217 1.00 98.44 120 VAL A N 1
ATOM 999 C CA . VAL A 1 120 ? -6.510 1.527 14.803 1.00 98.44 120 VAL A CA 1
ATOM 1000 C C . VAL A 1 120 ? -7.149 2.871 15.108 1.00 98.44 120 VAL A C 1
ATOM 1002 O O . VAL A 1 120 ? -7.670 3.524 14.210 1.00 98.44 120 VAL A O 1
ATOM 1005 N N . ILE A 1 121 ? -7.088 3.301 16.362 1.00 97.94 121 ILE A N 1
ATOM 1006 C CA . ILE A 1 121 ? -7.512 4.639 16.765 1.00 97.94 121 ILE A CA 1
ATOM 1007 C C . ILE A 1 121 ? -6.257 5.446 17.092 1.00 97.94 121 ILE A C 1
ATOM 1009 O O . ILE A 1 121 ? -5.467 5.047 17.952 1.00 97.94 121 ILE A O 1
ATOM 1013 N N . LEU A 1 122 ? -6.056 6.549 16.375 1.00 97.00 122 LEU A N 1
ATOM 1014 C CA . LEU A 1 122 ? -4.909 7.436 16.543 1.00 97.00 122 LEU A CA 1
ATOM 1015 C C . LEU A 1 122 ? -5.304 8.708 17.279 1.00 97.00 122 LEU A C 1
ATOM 1017 O O . LEU A 1 122 ? -6.349 9.307 17.014 1.00 97.00 122 LEU A O 1
ATOM 1021 N N . TYR A 1 123 ? -4.393 9.142 18.143 1.00 94.44 123 TYR A N 1
ATOM 1022 C CA . TYR A 1 123 ? -4.480 10.387 18.885 1.00 94.44 123 TYR A CA 1
ATOM 1023 C C . TYR A 1 123 ? -3.170 11.155 18.731 1.00 94.44 123 TYR A C 1
ATOM 1025 O O . TYR A 1 123 ? -2.087 10.582 18.886 1.00 94.44 123 TYR A O 1
ATOM 1033 N N . SER A 1 124 ? -3.255 12.461 18.495 1.00 91.50 124 SER A N 1
ATOM 1034 C CA . SER A 1 124 ? -2.098 13.349 18.570 1.00 91.50 124 SER A CA 1
ATOM 1035 C C . SER A 1 124 ? -2.507 14.729 19.066 1.00 91.50 124 SER A C 1
ATOM 1037 O O . SER A 1 124 ? -3.555 15.249 18.694 1.00 91.50 124 SER A O 1
ATOM 1039 N N . SER A 1 125 ? -1.662 15.325 19.906 1.00 87.19 125 SER A N 1
ATOM 1040 C CA . SER A 1 125 ? -1.762 16.737 20.289 1.00 87.19 125 SER A CA 1
ATOM 1041 C C . SER A 1 125 ? -0.991 17.658 19.339 1.00 87.19 125 SER A C 1
ATOM 1043 O O . SER A 1 125 ? -1.017 18.873 19.512 1.00 87.19 125 SER A O 1
ATOM 1045 N N . ASN A 1 126 ? -0.269 17.103 18.361 1.00 93.12 126 ASN A N 1
ATOM 1046 C CA . ASN A 1 126 ? 0.479 17.873 17.378 1.00 93.12 126 ASN A CA 1
ATOM 1047 C C . ASN A 1 126 ? -0.418 18.220 16.188 1.00 93.12 126 ASN A C 1
ATOM 1049 O O . ASN A 1 126 ? -0.962 17.337 15.525 1.00 93.12 126 ASN A O 1
ATOM 1053 N N . GLN A 1 127 ? -0.525 19.513 15.893 1.00 93.06 127 GLN A N 1
ATOM 1054 C CA . GLN A 1 127 ? -1.371 20.011 14.816 1.00 93.06 127 GLN A CA 1
ATOM 1055 C C . GLN A 1 127 ? -0.952 19.485 13.434 1.00 93.06 127 GLN A C 1
ATOM 1057 O O . GLN A 1 127 ? -1.807 19.013 12.692 1.00 93.06 127 GLN A O 1
ATOM 1062 N N . ASN A 1 128 ? 0.345 19.477 13.109 1.00 94.12 128 ASN A N 1
ATOM 1063 C CA . ASN A 1 128 ? 0.849 18.981 11.823 1.00 94.12 128 ASN A CA 1
ATOM 1064 C C . ASN A 1 128 ? 0.556 17.481 11.622 1.00 94.12 128 ASN A C 1
ATOM 1066 O O . ASN A 1 128 ? 0.156 17.059 10.534 1.00 94.12 128 ASN A O 1
ATOM 1070 N N . ILE A 1 129 ? 0.698 16.674 12.683 1.00 94.75 129 ILE A N 1
ATOM 1071 C CA . ILE A 1 129 ? 0.334 15.247 12.659 1.00 94.75 129 ILE A CA 1
ATOM 1072 C C . ILE A 1 129 ? -1.156 15.093 12.376 1.00 94.75 129 ILE A C 1
ATOM 1074 O O . ILE A 1 129 ? -1.542 14.381 11.449 1.00 94.75 129 ILE A O 1
ATOM 1078 N N . THR A 1 130 ? -1.994 15.780 13.147 1.00 94.31 130 THR A N 1
ATOM 1079 C CA . THR A 1 130 ? -3.450 15.692 13.020 1.00 94.31 130 THR A CA 1
ATOM 1080 C C . THR A 1 130 ? -3.931 16.161 11.647 1.00 94.31 130 THR A C 1
ATOM 1082 O O . THR A 1 130 ? -4.753 15.488 11.028 1.00 94.31 130 THR A O 1
ATOM 1085 N N . GLU A 1 131 ? -3.403 17.267 11.121 1.00 95.25 131 GLU A N 1
ATOM 1086 C CA . GLU A 1 131 ? -3.727 17.767 9.780 1.00 95.25 131 GLU A CA 1
ATOM 1087 C C . GLU A 1 131 ? -3.303 16.782 8.684 1.00 95.25 131 GLU A C 1
ATOM 1089 O O . GLU A 1 131 ? -4.087 16.486 7.778 1.00 95.25 131 GLU A O 1
ATOM 1094 N N . THR A 1 132 ? -2.098 16.213 8.789 1.00 96.69 132 THR A N 1
ATOM 1095 C CA . THR A 1 132 ? -1.597 15.228 7.822 1.00 96.69 132 THR A CA 1
ATOM 1096 C C . THR A 1 132 ? -2.437 13.952 7.836 1.00 96.69 132 THR A C 1
ATOM 1098 O O . THR A 1 132 ? -2.874 13.491 6.780 1.00 96.69 132 THR A O 1
ATOM 1101 N N . LEU A 1 133 ? -2.723 13.395 9.015 1.00 96.25 133 LEU A N 1
ATOM 1102 C CA . LEU A 1 133 ? -3.551 12.195 9.141 1.00 96.25 133 LEU A CA 1
ATOM 1103 C C . LEU A 1 133 ? -4.979 12.436 8.635 1.00 96.25 133 LEU A C 1
ATOM 1105 O O . LEU A 1 133 ? -5.526 11.587 7.933 1.00 96.25 133 LEU A O 1
ATOM 1109 N N . ASN A 1 134 ? -5.573 13.596 8.931 1.00 95.69 134 ASN A N 1
ATOM 1110 C CA . ASN A 1 134 ? -6.902 13.950 8.429 1.00 95.69 134 ASN A CA 1
ATOM 1111 C C . ASN A 1 134 ? -6.929 14.029 6.900 1.00 95.69 134 ASN A C 1
ATOM 1113 O O . ASN A 1 134 ? -7.835 13.469 6.274 1.00 95.69 134 ASN A O 1
ATOM 1117 N N . TYR A 1 135 ? -5.919 14.664 6.297 1.00 96.25 135 TYR A N 1
ATOM 1118 C CA . TYR A 1 135 ? -5.802 14.784 4.843 1.00 96.25 135 TYR A CA 1
ATOM 1119 C C . TYR A 1 135 ? -5.777 13.411 4.148 1.00 96.25 135 TYR A C 1
ATOM 1121 O O . TYR A 1 135 ? -6.439 13.231 3.127 1.00 96.25 135 TYR A O 1
ATOM 1129 N N . TYR A 1 136 ? -5.082 12.423 4.724 1.00 96.44 136 TYR A N 1
ATOM 1130 C CA . TYR A 1 136 ? -4.961 11.065 4.169 1.00 96.44 136 TYR A CA 1
ATOM 1131 C C . TYR A 1 136 ? -5.926 10.033 4.776 1.00 96.44 136 TYR A C 1
ATOM 1133 O O . TYR A 1 136 ? -5.803 8.840 4.498 1.00 96.44 136 TYR A O 1
ATOM 1141 N N . SER A 1 137 ? -6.904 10.463 5.577 1.00 95.56 137 SER A N 1
ATOM 1142 C CA . SER A 1 137 ? -7.775 9.594 6.390 1.00 95.56 137 SER A CA 1
ATOM 1143 C C . SER A 1 137 ? -8.399 8.411 5.634 1.00 95.56 137 SER A C 1
ATOM 1145 O O . SER A 1 137 ? -8.497 7.311 6.176 1.00 95.56 137 SER A O 1
ATOM 1147 N N . LYS A 1 138 ? -8.764 8.597 4.360 1.00 94.25 138 LYS A N 1
ATOM 1148 C CA . LYS A 1 138 ? -9.379 7.560 3.508 1.00 94.25 138 LYS A CA 1
ATOM 1149 C C . LYS A 1 138 ? -8.427 6.440 3.075 1.00 94.25 138 LYS A C 1
ATOM 1151 O O . LYS A 1 138 ? -8.898 5.378 2.668 1.00 94.25 138 LYS A O 1
ATOM 1156 N N . ASP A 1 139 ? -7.120 6.670 3.146 1.00 94.69 139 ASP A N 1
ATOM 1157 C CA . ASP A 1 139 ? -6.088 5.753 2.655 1.00 94.69 139 ASP A CA 1
ATOM 1158 C C . ASP A 1 139 ? -5.163 5.244 3.780 1.00 94.69 139 ASP A C 1
ATOM 1160 O O . ASP A 1 139 ? -4.421 4.288 3.571 1.00 94.69 139 ASP A O 1
ATOM 1164 N N . LEU A 1 140 ? -5.238 5.804 4.999 1.00 97.50 140 LEU A N 1
ATOM 1165 C CA . LEU A 1 140 ? -4.404 5.394 6.146 1.00 97.50 140 LEU A CA 1
ATOM 1166 C C . LEU A 1 140 ? -4.488 3.896 6.471 1.00 97.50 140 LEU A C 1
ATOM 1168 O O . LEU A 1 140 ? -3.507 3.298 6.905 1.00 97.50 140 LEU A O 1
ATOM 1172 N N . TRP A 1 141 ? -5.647 3.273 6.262 1.00 97.19 141 TRP A N 1
ATOM 1173 C CA . TRP A 1 141 ? -5.815 1.841 6.511 1.00 97.19 141 TRP A CA 1
ATOM 1174 C C . TRP A 1 141 ? -4.942 0.981 5.581 1.00 97.19 141 TRP A C 1
ATOM 1176 O O . TRP A 1 141 ? -4.454 -0.058 6.022 1.00 97.19 141 TRP A O 1
ATOM 1186 N N . GLU A 1 142 ? -4.670 1.427 4.345 1.00 95.62 142 GLU A N 1
ATOM 1187 C CA . GLU A 1 142 ? -3.715 0.770 3.439 1.00 95.62 142 GLU A CA 1
ATOM 1188 C C . GLU A 1 142 ? -2.285 0.956 3.960 1.00 95.62 142 GLU A C 1
ATOM 1190 O O . GLU A 1 142 ? -1.518 -0.003 4.008 1.00 95.62 142 GLU A O 1
ATOM 1195 N N . PHE A 1 143 ? -1.937 2.166 4.423 1.00 96.19 143 PHE A N 1
ATOM 1196 C CA . PHE A 1 143 ? -0.623 2.440 5.014 1.00 96.19 143 PHE A CA 1
ATOM 1197 C C . PHE A 1 143 ? -0.353 1.598 6.253 1.00 96.19 143 PHE A C 1
ATOM 1199 O O . PHE A 1 143 ? 0.784 1.192 6.458 1.00 96.19 143 PHE A O 1
ATOM 1206 N N . PHE A 1 144 ? -1.357 1.336 7.090 1.00 97.50 144 PHE A N 1
ATOM 1207 C CA . PHE A 1 144 ? -1.199 0.550 8.317 1.00 97.50 144 PHE A CA 1
ATOM 1208 C C . PHE A 1 144 ? -1.500 -0.941 8.128 1.00 97.50 144 PHE A C 1
ATOM 1210 O O . PHE A 1 144 ? -1.077 -1.746 8.955 1.00 97.50 144 PHE A O 1
ATOM 1217 N N . ILE A 1 145 ? -2.118 -1.323 7.007 1.00 97.31 145 ILE A N 1
ATOM 1218 C CA . ILE A 1 145 ? -2.530 -2.695 6.673 1.00 97.31 145 ILE A CA 1
ATOM 1219 C C . ILE A 1 145 ? -3.474 -3.245 7.752 1.00 97.31 145 ILE A C 1
ATOM 1221 O O . ILE A 1 145 ? -3.259 -4.301 8.350 1.00 97.31 145 ILE A O 1
ATOM 1225 N N . VAL A 1 146 ? -4.524 -2.475 8.025 1.00 98.44 146 VAL A N 1
ATOM 1226 C CA . VAL A 1 146 ? -5.573 -2.771 9.012 1.00 98.44 146 VAL A CA 1
ATOM 1227 C C . VAL A 1 146 ? -6.942 -2.578 8.373 1.00 98.44 146 VAL A C 1
ATOM 1229 O O . VAL A 1 146 ? -7.047 -2.002 7.293 1.00 98.44 146 VAL A O 1
ATOM 1232 N N . SER A 1 147 ? -8.007 -3.044 9.021 1.00 98.38 147 SER A N 1
ATOM 1233 C CA . SER A 1 147 ? -9.343 -2.937 8.423 1.00 98.38 147 SER A CA 1
ATOM 1234 C C . SER A 1 147 ? -9.975 -1.563 8.584 1.00 98.38 147 SER A C 1
ATOM 1236 O O . SER A 1 147 ? -10.766 -1.147 7.740 1.00 98.38 147 SER A O 1
ATOM 1238 N N . GLN A 1 148 ? -9.646 -0.854 9.664 1.00 98.44 148 GLN A N 1
ATOM 1239 C CA . GLN A 1 148 ? -10.220 0.453 9.965 1.00 98.44 148 GLN A CA 1
ATOM 1240 C C . GLN A 1 148 ? -9.190 1.344 10.660 1.00 98.44 148 GLN A C 1
ATOM 1242 O O . GLN A 1 148 ? -8.380 0.871 11.460 1.00 98.44 148 GLN A O 1
ATOM 1247 N N . VAL A 1 149 ? -9.254 2.643 10.374 1.00 98.25 149 VAL A N 1
ATOM 1248 C CA . VAL A 1 149 ? -8.478 3.681 11.058 1.00 98.25 149 VAL A CA 1
ATOM 1249 C C . VAL A 1 149 ? -9.428 4.803 11.445 1.00 98.25 149 VAL A C 1
ATOM 1251 O O . VAL A 1 149 ? -10.255 5.218 10.636 1.00 98.25 149 VAL A O 1
ATOM 1254 N N . GLU A 1 150 ? -9.317 5.284 12.674 1.00 96.50 150 GLU A N 1
ATOM 1255 C CA . GLU A 1 150 ? -10.107 6.396 13.189 1.00 96.50 150 GLU A CA 1
ATOM 1256 C C . GLU A 1 150 ? -9.185 7.400 13.884 1.00 96.50 150 GLU A C 1
ATOM 1258 O O . GLU A 1 150 ? -8.243 7.016 14.577 1.00 96.50 150 GLU A O 1
ATOM 1263 N N . LEU A 1 151 ? -9.446 8.690 13.694 1.00 95.06 151 LEU A N 1
ATOM 1264 C CA . LEU A 1 151 ? -8.739 9.771 14.377 1.00 95.06 151 LEU A CA 1
ATOM 1265 C C . LEU A 1 151 ? -9.672 10.324 15.451 1.00 95.06 151 LEU A C 1
ATOM 1267 O O . LEU A 1 151 ? -10.821 10.648 15.148 1.00 95.06 151 LEU A O 1
ATOM 1271 N N . LYS A 1 152 ? -9.208 10.403 16.699 1.00 92.56 152 LYS A N 1
ATOM 1272 C CA . LYS A 1 152 ? -10.010 10.894 17.828 1.00 92.56 152 LYS A CA 1
ATOM 1273 C C . LYS A 1 152 ? -9.248 11.907 18.671 1.00 92.56 152 LYS A C 1
ATOM 1275 O O . LYS A 1 152 ? -8.020 11.977 18.639 1.00 92.56 152 LYS A O 1
ATOM 1280 N N . GLU A 1 153 ? -10.002 12.661 19.465 1.00 85.81 153 GLU A N 1
ATOM 1281 C CA . GLU A 1 153 ? -9.456 13.478 20.548 1.00 85.81 153 GLU A CA 1
ATOM 1282 C C . GLU A 1 153 ? -8.848 12.608 21.650 1.00 85.81 153 GLU A C 1
ATOM 1284 O O . GLU A 1 153 ? -9.258 11.463 21.844 1.00 85.81 153 GLU A O 1
ATOM 1289 N N . LEU A 1 154 ? -7.855 13.159 22.354 1.00 81.00 154 LEU A N 1
ATOM 1290 C CA . LEU A 1 154 ? -7.043 12.469 23.359 1.00 81.00 154 LEU A CA 1
ATOM 1291 C C . LEU 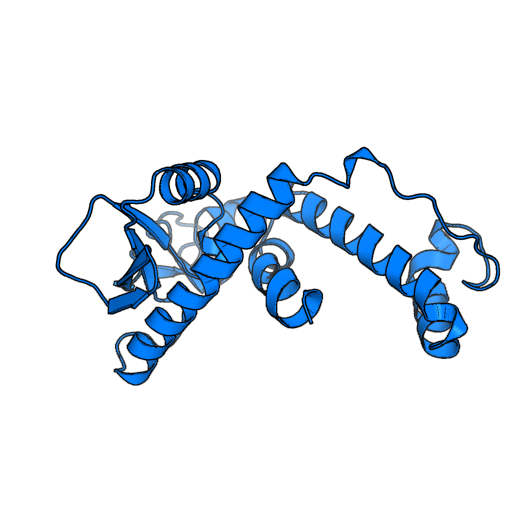A 1 154 ? -7.879 11.621 24.332 1.00 81.00 154 LEU A C 1
ATOM 1293 O O . LEU A 1 154 ? -8.851 12.088 24.918 1.00 81.00 154 LEU A O 1
ATOM 1297 N N . SER A 1 155 ? -7.435 10.381 24.549 1.00 79.44 155 SER A N 1
ATOM 1298 C CA . SER A 1 155 ? -8.000 9.449 25.528 1.00 79.44 155 SER A CA 1
ATOM 1299 C C . SER A 1 155 ? -6.915 8.919 26.468 1.00 79.44 155 SER A C 1
ATOM 1301 O O . SER A 1 155 ? -5.731 8.899 26.117 1.00 79.44 155 SER A O 1
ATOM 1303 N N . GLU A 1 156 ? -7.322 8.481 27.661 1.00 78.50 156 GLU A N 1
ATOM 1304 C CA . GLU A 1 156 ? -6.448 7.793 28.619 1.00 78.50 156 GLU A CA 1
ATOM 1305 C C . GLU A 1 156 ? -6.201 6.326 28.235 1.00 78.50 156 GLU A C 1
ATOM 1307 O O . GLU A 1 156 ? -5.152 5.775 28.562 1.00 78.50 156 GLU A O 1
ATOM 1312 N N . ASN A 1 157 ? -7.128 5.691 27.508 1.00 88.06 157 ASN A N 1
ATOM 1313 C CA . ASN A 1 157 ? -6.998 4.287 27.126 1.00 88.06 157 ASN A CA 1
ATOM 1314 C C . ASN A 1 157 ? -6.152 4.146 25.852 1.00 88.06 157 ASN A C 1
ATOM 1316 O O . ASN A 1 157 ? -6.618 4.446 24.751 1.00 88.06 157 ASN A O 1
ATOM 1320 N N . ILE A 1 158 ? -4.907 3.693 26.005 1.00 93.31 158 ILE A N 1
ATOM 1321 C CA . ILE A 1 158 ? -3.935 3.559 24.915 1.00 93.31 158 ILE A CA 1
ATOM 1322 C C . ILE A 1 158 ? -3.260 2.187 24.956 1.00 93.31 158 ILE A C 1
ATOM 1324 O O . ILE A 1 158 ? -2.953 1.657 26.019 1.00 93.31 158 ILE A O 1
ATOM 1328 N N . THR A 1 159 ? -3.005 1.611 23.783 1.00 90.25 159 THR A N 1
ATOM 1329 C CA . THR A 1 159 ? -2.224 0.372 23.641 1.00 90.25 159 THR A CA 1
ATOM 1330 C C . THR A 1 159 ? -0.731 0.670 23.629 1.00 90.25 159 THR A C 1
ATOM 1332 O O . THR A 1 159 ? 0.057 -0.065 24.216 1.00 90.25 159 THR A O 1
ATOM 1335 N N . TYR A 1 160 ? -0.338 1.741 22.939 1.00 94.94 160 TYR A N 1
ATOM 1336 C CA . TYR A 1 160 ? 1.049 2.163 22.831 1.00 94.94 160 TYR A CA 1
ATOM 1337 C C . TYR A 1 160 ? 1.138 3.671 22.607 1.00 94.94 160 TYR A C 1
ATOM 1339 O O . TYR A 1 160 ? 0.227 4.296 22.058 1.00 94.94 160 TYR A O 1
ATOM 1347 N N . GLN A 1 161 ? 2.249 4.253 23.034 1.00 92.75 161 GLN A N 1
ATOM 1348 C CA . GLN A 1 161 ? 2.548 5.666 22.869 1.00 92.75 161 GLN A CA 1
ATOM 1349 C C . GLN A 1 161 ? 4.038 5.809 22.592 1.00 92.75 161 GLN A C 1
ATOM 1351 O O . GLN A 1 161 ? 4.866 5.232 23.295 1.00 92.75 161 GLN A O 1
ATOM 1356 N N . GLU A 1 162 ? 4.364 6.622 21.598 1.00 92.25 162 GLU A N 1
ATOM 1357 C CA . GLU A 1 162 ? 5.731 7.018 21.292 1.00 92.25 162 GLU A CA 1
ATOM 1358 C C . GLU A 1 162 ? 5.695 8.393 20.627 1.00 92.25 162 GLU A C 1
ATOM 1360 O O . GLU A 1 162 ? 4.775 8.715 19.869 1.00 92.25 162 GLU A O 1
ATOM 1365 N N . ASN A 1 163 ? 6.683 9.233 20.935 1.00 86.62 163 ASN A N 1
ATOM 1366 C CA . ASN A 1 163 ? 6.717 10.626 20.495 1.00 86.62 163 ASN A CA 1
ATOM 1367 C C . ASN A 1 163 ? 5.409 11.365 20.856 1.00 86.62 163 ASN A C 1
ATOM 1369 O O . ASN A 1 163 ? 4.980 11.361 22.009 1.00 86.62 163 ASN A O 1
ATOM 1373 N N . GLN A 1 164 ? 4.777 12.008 19.872 1.00 89.75 164 GLN A N 1
ATOM 1374 C CA . GLN A 1 164 ? 3.537 12.779 20.017 1.00 89.75 164 GLN A CA 1
ATOM 1375 C C . GLN A 1 164 ? 2.315 12.028 19.459 1.00 89.75 164 GLN A C 1
ATOM 1377 O O . GLN A 1 164 ? 1.288 12.644 19.163 1.00 89.75 164 GLN A O 1
ATOM 1382 N N . THR A 1 165 ? 2.420 10.703 19.321 1.00 93.62 165 THR A N 1
ATOM 1383 C CA . THR A 1 165 ? 1.376 9.839 18.765 1.00 93.62 165 THR A CA 1
ATOM 1384 C C . THR A 1 165 ? 1.005 8.761 19.773 1.00 93.62 165 THR A C 1
ATOM 1386 O O . THR A 1 165 ? 1.855 8.011 20.257 1.00 93.62 165 THR A O 1
ATOM 1389 N N . LYS A 1 166 ? -0.289 8.653 20.073 1.00 95.69 166 LYS A N 1
ATOM 1390 C CA . LYS A 1 166 ? -0.841 7.554 20.867 1.00 95.69 166 LYS A CA 1
ATOM 1391 C C . LYS A 1 166 ? -1.719 6.680 19.985 1.00 95.69 166 LYS A C 1
ATOM 1393 O O . LYS A 1 166 ? -2.436 7.183 19.119 1.00 95.69 166 LYS A O 1
ATOM 1398 N N . VAL A 1 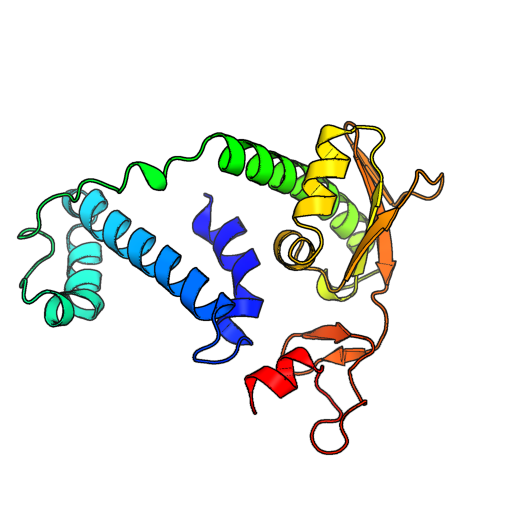167 ? -1.665 5.378 20.226 1.00 97.50 167 VAL A N 1
ATOM 1399 C CA . VAL A 1 167 ? -2.358 4.365 19.435 1.00 97.50 167 VAL A CA 1
ATOM 1400 C C . VAL A 1 167 ? -3.171 3.479 20.365 1.00 97.50 167 VAL A C 1
ATOM 1402 O O . VAL A 1 167 ? -2.638 2.919 21.324 1.00 97.50 167 VAL A O 1
ATOM 1405 N N . LEU A 1 168 ? -4.452 3.313 20.056 1.00 97.69 168 LEU A N 1
ATOM 1406 C CA . LEU A 1 168 ? -5.320 2.308 20.658 1.00 97.69 168 LEU A CA 1
ATOM 1407 C C . LEU A 1 168 ? -5.714 1.286 19.590 1.00 97.69 168 LEU A C 1
ATOM 1409 O O . LEU A 1 168 ? -6.201 1.644 18.517 1.00 97.69 168 LEU A O 1
ATOM 1413 N N . ILE A 1 169 ? -5.514 0.007 19.895 1.00 98.19 169 ILE A N 1
ATOM 1414 C CA . ILE A 1 169 ? -5.944 -1.107 19.056 1.00 98.19 169 ILE A CA 1
ATOM 1415 C C . ILE A 1 169 ? -7.256 -1.661 19.599 1.00 98.19 169 ILE A C 1
ATOM 1417 O O . ILE A 1 169 ? -7.356 -2.065 20.755 1.00 98.19 169 ILE A O 1
ATOM 1421 N N . THR A 1 170 ? -8.260 -1.719 18.732 1.00 97.56 170 THR A N 1
ATOM 1422 C CA . THR A 1 170 ? -9.547 -2.379 18.987 1.00 97.56 170 THR A CA 1
ATOM 1423 C C . THR A 1 170 ? -9.807 -3.429 17.908 1.00 97.56 170 THR A C 1
ATOM 1425 O O . THR A 1 170 ? -9.092 -3.481 16.905 1.00 97.56 170 THR A O 1
ATOM 1428 N N . LYS A 1 171 ? -10.802 -4.300 18.101 1.00 98.06 171 LYS A N 1
ATOM 1429 C CA . LYS A 1 171 ? -11.244 -5.206 17.033 1.00 98.06 171 LYS A CA 1
ATOM 1430 C C . LYS A 1 171 ? -11.955 -4.409 15.946 1.00 98.06 171 LYS A C 1
ATOM 1432 O O . LYS A 1 171 ? -12.767 -3.540 16.251 1.00 98.06 171 LYS A O 1
ATOM 1437 N N . ALA A 1 172 ? -11.648 -4.724 14.694 1.00 98.19 172 ALA A N 1
ATOM 1438 C CA . ALA A 1 172 ? -12.368 -4.193 13.554 1.00 98.19 172 ALA A CA 1
ATOM 1439 C C . ALA A 1 172 ? -13.837 -4.622 13.594 1.00 98.19 172 ALA A C 1
ATOM 1441 O O . ALA A 1 172 ? -14.175 -5.741 13.980 1.00 98.19 172 ALA A O 1
ATOM 1442 N N . GLU A 1 173 ? -14.706 -3.711 13.188 1.00 98.06 173 GLU A N 1
ATOM 1443 C CA . GLU A 1 173 ? -16.146 -3.896 13.168 1.00 98.06 173 GLU A CA 1
ATOM 1444 C C . GLU A 1 173 ? -16.588 -4.723 11.952 1.00 98.06 173 GLU A C 1
ATOM 1446 O O . GLU A 1 173 ? -15.974 -4.708 10.880 1.00 98.06 173 GLU A O 1
ATOM 1451 N N . GLY A 1 174 ? -17.722 -5.405 12.102 1.00 97.56 174 GLY A N 1
ATOM 1452 C CA . GLY A 1 174 ? -18.313 -6.223 11.048 1.00 97.56 174 GLY A CA 1
ATOM 1453 C C . GLY A 1 174 ? -17.678 -7.606 10.927 1.00 97.56 174 GLY A C 1
ATOM 1454 O O . GLY A 1 174 ? -17.244 -8.197 11.915 1.00 97.56 174 GLY A O 1
ATOM 1455 N N . GLN A 1 175 ? -17.678 -8.152 9.712 1.00 98.06 175 GLN A N 1
ATOM 1456 C CA . GLN A 1 175 ? -17.229 -9.518 9.436 1.00 98.06 175 GLN A CA 1
ATOM 1457 C C . GLN A 1 175 ? -16.099 -9.535 8.408 1.00 98.06 175 GLN A C 1
ATOM 1459 O O . GLN A 1 175 ? -15.956 -8.611 7.604 1.00 98.06 175 GLN A O 1
ATOM 1464 N N . LYS A 1 176 ? -15.296 -10.602 8.428 1.00 98.25 176 LYS A N 1
ATOM 1465 C CA . LYS A 1 176 ? -14.199 -10.814 7.482 1.00 98.25 176 LYS A CA 1
ATOM 1466 C C . LYS A 1 176 ? -14.745 -11.022 6.068 1.00 98.25 176 LYS A C 1
ATOM 1468 O O . LYS A 1 176 ? -15.490 -11.962 5.826 1.00 98.25 176 LYS A O 1
ATOM 1473 N N . CYS A 1 177 ? -14.311 -10.193 5.123 1.00 98.38 177 CYS A N 1
ATOM 1474 C CA . CYS A 1 177 ? -14.555 -10.404 3.698 1.00 98.38 177 CYS A CA 1
ATOM 1475 C C . CYS A 1 177 ? -13.707 -11.574 3.177 1.00 98.38 177 CYS A C 1
ATOM 1477 O O . CYS A 1 177 ? -12.482 -11.548 3.302 1.00 98.38 177 CYS A O 1
ATOM 1479 N N . GLU A 1 178 ? -14.306 -12.566 2.521 1.00 97.50 178 GLU A N 1
ATOM 1480 C CA . GLU A 1 178 ? -13.561 -13.737 2.027 1.00 97.50 178 GLU A CA 1
ATOM 1481 C C . GLU A 1 178 ? -12.614 -13.425 0.856 1.00 97.50 178 GLU A C 1
ATOM 1483 O O . GLU A 1 178 ? -11.658 -14.164 0.625 1.00 97.50 178 GLU A O 1
ATOM 1488 N N . ARG A 1 179 ? -12.818 -12.297 0.159 1.00 96.69 179 ARG A N 1
ATOM 1489 C CA . ARG A 1 179 ? -11.997 -11.892 -0.995 1.00 96.69 179 ARG A CA 1
ATOM 1490 C C . ARG A 1 179 ? -10.804 -11.010 -0.632 1.00 96.69 179 ARG A C 1
ATOM 1492 O O . ARG A 1 179 ? -9.708 -11.256 -1.122 1.00 96.69 179 ARG A O 1
ATOM 1499 N N . CYS A 1 180 ? -11.007 -9.965 0.173 1.00 96.88 180 CYS A N 1
ATOM 1500 C CA . CYS A 1 180 ? -9.929 -9.038 0.552 1.00 96.88 180 CYS A CA 1
ATOM 1501 C C . CYS A 1 180 ? -9.453 -9.181 2.000 1.00 96.88 180 CYS A C 1
ATOM 1503 O O . CYS A 1 180 ? -8.532 -8.482 2.401 1.00 96.88 180 CYS A O 1
ATOM 1505 N N . TRP A 1 181 ? -10.096 -10.042 2.794 1.00 97.44 181 TRP A N 1
ATOM 1506 C CA . TRP A 1 181 ? -9.787 -10.332 4.204 1.00 97.44 181 TRP A CA 1
ATOM 1507 C C . TRP A 1 181 ? -9.932 -9.167 5.187 1.00 97.44 181 TRP A C 1
ATOM 1509 O O . TRP A 1 181 ? -9.770 -9.365 6.388 1.00 97.44 181 TRP A O 1
ATOM 1519 N N . ILE A 1 182 ? -10.305 -7.986 4.701 1.00 97.56 182 ILE A N 1
ATOM 1520 C CA . ILE A 1 182 ? -10.691 -6.840 5.524 1.00 97.56 182 ILE A CA 1
ATOM 1521 C C . ILE A 1 182 ? -12.010 -7.146 6.233 1.00 97.56 182 ILE A C 1
ATOM 1523 O O . ILE A 1 182 ? -12.948 -7.680 5.632 1.00 97.56 182 ILE A O 1
ATOM 1527 N N . TYR A 1 183 ? -12.081 -6.766 7.500 1.00 98.38 183 TYR A N 1
ATOM 1528 C CA . TYR A 1 183 ? -13.293 -6.760 8.299 1.00 98.38 183 TYR A CA 1
ATOM 1529 C C . TYR A 1 183 ? -14.111 -5.523 7.946 1.00 98.38 183 TYR A C 1
ATOM 1531 O O . TYR A 1 183 ? -13.611 -4.399 7.970 1.00 98.38 183 TYR A O 1
ATOM 1539 N N . SER A 1 184 ? -15.360 -5.736 7.546 1.00 97.88 184 SER A N 1
ATOM 1540 C CA . SER A 1 184 ? -16.242 -4.655 7.130 1.00 97.88 184 SER A CA 1
ATOM 1541 C C . SER A 1 184 ? -17.668 -4.905 7.609 1.00 97.88 184 SER A C 1
ATOM 1543 O O . SER A 1 184 ? -18.184 -6.012 7.432 1.00 97.88 184 SER A O 1
ATOM 1545 N N . PRO A 1 185 ? -18.364 -3.868 8.109 1.00 97.88 185 PRO A N 1
ATOM 1546 C CA . PRO A 1 185 ? -19.801 -3.929 8.381 1.00 97.88 185 PRO A CA 1
ATOM 1547 C C . PRO A 1 185 ? -20.663 -4.183 7.136 1.00 97.88 185 PRO A C 1
ATOM 1549 O O . PRO A 1 185 ? -21.846 -4.472 7.257 1.00 97.88 185 PRO A O 1
ATOM 1552 N N . THR A 1 186 ? -20.091 -4.056 5.933 1.00 97.88 186 THR A N 1
ATOM 1553 C CA . THR A 1 186 ? -20.823 -4.239 4.669 1.00 97.88 186 THR A CA 1
ATOM 1554 C C . THR A 1 186 ? -20.904 -5.694 4.204 1.00 97.88 186 THR A C 1
ATOM 1556 O O . THR A 1 186 ? -21.645 -5.985 3.265 1.00 97.88 186 THR A O 1
ATOM 1559 N N . VAL A 1 187 ? -20.163 -6.614 4.830 1.00 97.94 187 VAL A N 1
ATOM 1560 C CA . VAL A 1 187 ? -20.288 -8.052 4.543 1.00 97.94 187 VAL A CA 1
ATOM 1561 C C . VAL A 1 187 ? -21.694 -8.515 4.941 1.00 97.94 187 VAL A C 1
ATOM 1563 O O . VAL A 1 187 ? -22.209 -8.113 5.981 1.00 97.94 187 VAL A O 1
ATOM 1566 N N . GLY A 1 188 ? -22.338 -9.311 4.087 1.00 96.06 188 GLY A N 1
ATOM 1567 C CA . GLY A 1 188 ? -23.720 -9.766 4.272 1.00 96.06 188 GLY A CA 1
ATOM 1568 C C . GLY A 1 188 ? -24.802 -8.795 3.787 1.00 96.06 188 GLY A C 1
ATOM 1569 O O . GLY A 1 188 ? -25.976 -9.154 3.793 1.00 96.06 188 GLY A O 1
ATOM 1570 N N . THR A 1 189 ? -24.449 -7.584 3.335 1.00 95.94 189 THR A N 1
ATOM 1571 C CA . THR A 1 189 ? -25.450 -6.597 2.871 1.00 95.94 189 THR A CA 1
ATOM 1572 C C . THR A 1 189 ? -25.996 -6.882 1.469 1.00 95.94 189 THR A C 1
ATOM 1574 O O . THR A 1 189 ? -27.094 -6.437 1.139 1.00 95.94 189 THR A O 1
ATOM 1577 N N . ASN A 1 190 ? -25.266 -7.638 0.644 1.00 95.75 190 ASN A N 1
ATOM 1578 C CA . ASN A 1 190 ? -25.689 -8.042 -0.695 1.00 95.75 190 ASN A CA 1
ATOM 1579 C C . ASN A 1 190 ? -26.088 -9.526 -0.699 1.00 95.75 190 ASN A C 1
ATOM 1581 O O . ASN A 1 190 ? -25.326 -10.372 -0.236 1.00 95.75 190 ASN A O 1
ATOM 1585 N N . LYS A 1 191 ? -27.276 -9.838 -1.232 1.00 93.88 191 LYS A N 1
ATOM 1586 C CA . LYS A 1 191 ? -27.828 -11.203 -1.235 1.00 93.88 191 LYS A CA 1
ATOM 1587 C C . LYS A 1 191 ? -27.101 -12.155 -2.188 1.00 93.88 191 LYS A C 1
ATOM 1589 O O . LYS A 1 191 ? -26.959 -13.325 -1.854 1.00 93.88 191 LYS A O 1
ATOM 1594 N N . ASP A 1 192 ? -26.631 -11.658 -3.330 1.00 95.25 192 ASP A N 1
ATOM 1595 C CA . ASP A 1 192 ? -25.924 -12.457 -4.341 1.00 95.25 192 ASP A CA 1
ATOM 1596 C C . ASP A 1 192 ? -24.469 -12.732 -3.927 1.00 95.25 192 ASP A C 1
ATOM 1598 O O . ASP A 1 192 ? -23.851 -13.716 -4.333 1.00 95.25 192 ASP A O 1
ATOM 1602 N N . HIS A 1 193 ? -23.923 -11.866 -3.071 1.00 96.00 193 HIS A N 1
ATOM 1603 C CA . HIS A 1 193 ? -22.545 -11.902 -2.601 1.00 96.00 193 HIS A CA 1
ATOM 1604 C C . HIS A 1 193 ? -22.454 -11.741 -1.069 1.00 96.00 193 HIS A C 1
ATOM 1606 O O . HIS A 1 193 ? -21.905 -10.748 -0.581 1.00 96.00 193 HIS A O 1
ATOM 1612 N N . PRO A 1 194 ? -22.957 -12.713 -0.284 1.00 97.00 194 PRO A N 1
ATOM 1613 C CA . PRO A 1 194 ? -23.120 -12.556 1.162 1.00 97.00 194 PRO A CA 1
ATOM 1614 C C . PRO A 1 194 ? -21.797 -12.547 1.943 1.00 97.00 194 PRO A C 1
ATOM 1616 O O . PRO A 1 194 ? -21.745 -11.988 3.034 1.00 97.00 194 PRO A O 1
ATOM 1619 N N . THR A 1 195 ? -20.717 -13.126 1.408 1.00 97.25 195 THR A N 1
ATOM 1620 C CA . THR A 1 195 ? -19.440 -13.287 2.134 1.00 97.25 195 THR A CA 1
ATOM 1621 C C . THR A 1 195 ? -18.386 -12.222 1.814 1.00 97.25 195 THR A C 1
ATOM 1623 O O . THR A 1 195 ? -17.268 -12.265 2.335 1.00 97.25 195 THR A O 1
ATOM 1626 N N . ILE A 1 196 ? -18.712 -11.237 0.970 1.00 97.75 196 ILE A N 1
ATOM 1627 C CA . ILE A 1 196 ? -17.767 -10.195 0.548 1.00 97.75 196 ILE A CA 1
ATOM 1628 C C . ILE A 1 196 ? -18.290 -8.784 0.825 1.00 97.75 196 ILE A C 1
ATOM 1630 O O . ILE A 1 196 ? -19.489 -8.534 0.888 1.00 97.75 196 ILE A O 1
ATOM 1634 N N . CYS A 1 197 ? -17.362 -7.845 1.021 1.00 97.88 197 CYS A N 1
ATOM 1635 C CA . CYS A 1 197 ? -17.678 -6.448 1.315 1.00 97.88 197 CYS A CA 1
ATOM 1636 C C . CYS A 1 197 ? -18.063 -5.655 0.055 1.00 97.88 197 CYS A C 1
ATOM 1638 O O . CYS A 1 197 ? -17.712 -6.040 -1.065 1.00 97.88 197 CYS A O 1
ATOM 1640 N N . SER A 1 198 ? -18.695 -4.492 0.238 1.00 96.75 198 SER A N 1
ATOM 1641 C CA . SER A 1 198 ? -19.147 -3.615 -0.857 1.00 96.75 198 SER A CA 1
ATOM 1642 C C . SER A 1 198 ? -18.033 -3.243 -1.844 1.00 96.75 198 SER A C 1
ATOM 1644 O O . SER A 1 198 ? -18.236 -3.326 -3.052 1.00 96.75 198 SER A O 1
ATOM 1646 N N . LYS A 1 199 ? -16.823 -2.945 -1.346 1.00 95.06 199 LYS A N 1
ATOM 1647 C CA . LYS A 1 199 ? -15.626 -2.690 -2.173 1.00 95.06 199 LYS A CA 1
ATOM 1648 C C . LYS A 1 199 ? -15.319 -3.852 -3.122 1.00 95.06 199 LYS A C 1
ATOM 1650 O O . LYS A 1 199 ? -14.946 -3.650 -4.273 1.00 95.06 199 LYS A O 1
ATOM 1655 N N . CYS A 1 200 ? -15.414 -5.083 -2.621 1.00 96.94 200 CYS A N 1
ATOM 1656 C CA . CYS A 1 200 ? -15.132 -6.267 -3.423 1.00 96.94 200 CYS A CA 1
ATOM 1657 C C . CYS A 1 200 ? -16.225 -6.532 -4.453 1.00 96.94 200 CYS A C 1
ATOM 1659 O O . CYS A 1 200 ? -15.884 -6.944 -5.556 1.00 96.94 200 CYS A O 1
ATOM 1661 N N . ILE A 1 201 ? -17.486 -6.268 -4.108 1.00 96.75 201 ILE A N 1
ATOM 1662 C CA . ILE A 1 201 ? -18.623 -6.370 -5.029 1.00 96.75 201 ILE A CA 1
ATOM 1663 C C . ILE A 1 201 ? -18.428 -5.395 -6.193 1.00 96.75 201 ILE A C 1
ATOM 1665 O O . ILE A 1 201 ? -18.377 -5.822 -7.340 1.00 96.75 201 ILE A O 1
ATOM 1669 N N . GLU A 1 202 ? -18.177 -4.115 -5.905 1.00 94.75 202 GLU A N 1
ATOM 1670 C CA . GLU A 1 202 ? -17.923 -3.090 -6.930 1.00 94.75 202 GLU A CA 1
ATOM 1671 C C . GLU A 1 202 ? -16.753 -3.454 -7.864 1.00 94.75 202 GLU A C 1
ATOM 1673 O O . GLU A 1 202 ? -16.738 -3.104 -9.045 1.00 94.75 202 GLU A O 1
ATOM 1678 N N . ALA A 1 203 ? -15.751 -4.168 -7.343 1.00 95.12 203 ALA A N 1
ATOM 1679 C CA . ALA A 1 203 ? -14.588 -4.571 -8.118 1.00 95.12 203 ALA A CA 1
ATOM 1680 C C . ALA A 1 203 ? -14.851 -5.725 -9.099 1.00 95.12 203 ALA A C 1
ATOM 1682 O O . ALA A 1 203 ? -14.108 -5.834 -10.081 1.00 95.12 203 ALA A O 1
ATOM 1683 N N . ILE A 1 204 ? -15.840 -6.583 -8.819 1.00 93.75 204 ILE A N 1
ATOM 1684 C CA . ILE A 1 204 ? -16.193 -7.747 -9.650 1.00 93.75 204 ILE A CA 1
ATOM 1685 C C . ILE A 1 204 ? -17.450 -7.530 -10.502 1.00 93.75 204 ILE A C 1
ATOM 1687 O O . ILE A 1 204 ? -17.662 -8.300 -11.435 1.00 93.75 204 ILE A O 1
ATOM 1691 N N . SER A 1 205 ? -18.249 -6.502 -10.199 1.00 85.50 205 SER A N 1
ATOM 1692 C CA . SER A 1 205 ? -19.337 -6.004 -11.055 1.00 85.50 205 SER A CA 1
ATOM 1693 C C . SER A 1 205 ? -18.811 -5.155 -12.216 1.00 85.50 205 SER A C 1
ATOM 1695 O O . SER A 1 205 ? -19.322 -5.328 -13.338 1.00 85.50 205 SER A O 1
#

pLDDT: mean 94.9, std 5.06, range [48.53, 98.56]

Sequence (205 aa):
IDLSATYFDILKDRLYTGKKNGLKRRSSQTALYHILKFLVKVTAPILSFTTEDVWQHFFKDRYGIESVFLTEYEELPKEWENPQIREKINLILEIREIVLKALEISRRNGFINSSLEAKVILYSSNQNITETLNYYSKDLWEFFIVSQVELKELSENITYQENQTKVLITKAEGQKCERCWIYSPTVGTNKDHPTICSKCIEAIS

Radius of gyration: 20.45 Å; chains: 1; bounding box: 54×34×59 Å